Protein AF-A0AAU4T9P6-F1 (afdb_monomer_lite)

Secondary structure (DSSP, 8-state):
-EEEE--SSTT-EEEEEEEEEETTEEEEPPPPPPEESSEEEE------TT-EEEEEEEEE-TTS-EEEEEEPPPB---TT---BPPPBS-SPPB-----STT--EEEEEBTEEEEE--S-B-TT--EEEE--SEEEEEEEETTEEEEEEEEESS-TTSTTEEEE----SS-EEEEEEEEEE--TTT-SSS-EEEEEEEEEE--B-SSSPEEP--EEEEE-----TTSEEETTSEEEEEEEEEEHHHHH-EEEEEEEEESSTTSS-EEE--EE-SS-EEEEEE--SS--EEEEEEEEEETTS-EEEEEEEEEEEEE-

Sequence (316 aa):
MDIAAGAPAAGKTGSVTASWRTPLGEAYGVAATGFALPGSQRHYVTAPKDYTWGFDFVQKGASGGHETFLSGVDRTYRAGRNYSEKTFNTGVFGPSLAEGPGGGGVSRLGDDLKICLPQFADGSGHLGDSVTETAKATLTSGGVPYLYRTVTALEPKYLRCRSVTTLPAARQPYRLTTDSSRPTEVSGVSTRVSASWTFVSGRVSGTRAAVLPLSSVRFAPELTSAGTAKAGTRLTVPLIVEGAAATRGVKALSVEVSYDAGATWRKTDVRSSESTRQVTLAHPADARSVSFRARLTDMGGNTHTVTIIDAYLLTR

Foldseek 3Di:
DKAWAFPLAPPKKKWKKKKKAAPVGIDTDDTDDIDHPRDMDDDDDDADPRMWMKMKMFIAAPVRDTFKIFIGDTDHDDPPDDDYADYHHAFLFAKAQDDDDLHAFWWAAFQKIKGAIQGGQHLSRTGIWGQFQKKWKWKDFPNDTQDTDIDGGRDTPPPRMDMGGDHAQDWGKMKMKMKTAHDVNSGVALRIKIKMKIFIDHGDDDDDIDTTQTKDKGWRWDADSNQEDAAQAKTKIWIDMDGNCVVQHWPDKWKWKDLPQPPDTDTFDWDDDPPTTITMDRGHNPGFAMKMWMWTAHPNRMIMIMTGGRRGTYDD

pLDDT: mean 91.92, std 8.8, range [51.84, 98.94]

Radius of gyration: 19.77 Å; chains: 1; bounding box: 49×41×56 Å

Structure (mmCIF, N/CA/C/O backbone):
data_AF-A0AAU4T9P6-F1
#
_entry.id   AF-A0AAU4T9P6-F1
#
loop_
_atom_site.group_PDB
_atom_site.id
_atom_site.type_symbol
_atom_site.label_atom_id
_atom_site.label_alt_id
_atom_site.label_comp_id
_atom_site.label_asym_id
_atom_site.label_entity_id
_atom_site.label_seq_id
_atom_site.pdbx_PDB_ins_code
_atom_site.Cartn_x
_atom_site.Cartn_y
_atom_site.Cartn_z
_atom_site.occupancy
_atom_site.B_iso_or_equiv
_atom_site.auth_seq_id
_atom_site.auth_comp_id
_atom_site.auth_asym_id
_atom_site.auth_atom_id
_atom_site.pdbx_PDB_model_num
ATOM 1 N N . MET A 1 1 ? 23.194 -11.187 -6.304 1.00 87.44 1 MET A N 1
ATOM 2 C CA . MET A 1 1 ? 21.797 -10.809 -6.033 1.00 87.44 1 MET A CA 1
ATOM 3 C C . MET A 1 1 ? 21.279 -10.084 -7.256 1.00 87.44 1 MET A C 1
ATOM 5 O O . MET A 1 1 ? 21.888 -9.094 -7.641 1.00 87.44 1 MET A O 1
ATOM 9 N N . ASP A 1 2 ? 20.232 -10.601 -7.887 1.00 90.25 2 ASP A N 1
ATOM 10 C CA . ASP A 1 2 ? 19.590 -9.971 -9.041 1.00 90.25 2 ASP A CA 1
ATOM 11 C C . ASP A 1 2 ? 18.371 -9.178 -8.562 1.00 90.25 2 ASP A C 1
ATOM 13 O O . ASP A 1 2 ? 17.437 -9.742 -7.989 1.00 90.25 2 ASP A O 1
ATOM 17 N N . ILE A 1 3 ? 18.408 -7.861 -8.767 1.00 91.12 3 ILE A N 1
ATOM 18 C CA . ILE A 1 3 ? 17.335 -6.941 -8.393 1.00 91.12 3 ILE A CA 1
ATOM 19 C C . ILE A 1 3 ? 16.655 -6.466 -9.669 1.00 91.12 3 ILE A C 1
ATOM 21 O O . ILE A 1 3 ? 17.279 -5.808 -10.499 1.00 91.12 3 ILE A O 1
ATOM 25 N N . ALA A 1 4 ? 15.380 -6.807 -9.833 1.00 93.62 4 ALA A N 1
ATOM 26 C CA . ALA A 1 4 ? 14.564 -6.353 -10.952 1.00 93.62 4 ALA A CA 1
ATOM 27 C C . ALA A 1 4 ? 13.620 -5.231 -10.512 1.00 93.62 4 ALA A C 1
ATOM 29 O O . ALA A 1 4 ? 13.115 -5.246 -9.388 1.00 93.62 4 ALA A O 1
ATOM 30 N N . ALA A 1 5 ? 13.335 -4.301 -11.418 1.00 95.81 5 ALA A N 1
ATOM 31 C CA . ALA A 1 5 ? 12.370 -3.232 -11.218 1.00 95.81 5 ALA A CA 1
ATOM 32 C C . ALA A 1 5 ? 11.428 -3.095 -12.422 1.00 95.81 5 ALA A C 1
ATOM 34 O O . ALA A 1 5 ? 11.844 -3.149 -13.584 1.00 95.81 5 ALA A O 1
ATOM 35 N N . GLY A 1 6 ? 10.147 -2.918 -12.114 1.00 96.25 6 GLY A N 1
ATOM 36 C CA . GLY A 1 6 ? 9.082 -2.645 -13.063 1.00 96.25 6 GLY A CA 1
ATOM 37 C C . GLY A 1 6 ? 9.027 -1.187 -13.518 1.00 96.25 6 GLY A C 1
ATOM 38 O O . GLY A 1 6 ? 9.721 -0.311 -12.996 1.00 96.25 6 GLY A O 1
ATOM 39 N N . ALA A 1 7 ? 8.168 -0.946 -14.505 1.00 94.00 7 ALA A N 1
ATOM 40 C CA . ALA A 1 7 ? 7.906 0.352 -15.111 1.00 94.00 7 ALA A CA 1
ATOM 41 C C . ALA A 1 7 ? 6.392 0.564 -15.235 1.00 94.00 7 ALA A C 1
ATOM 43 O O . ALA A 1 7 ? 5.815 0.292 -16.288 1.00 94.00 7 ALA A O 1
ATOM 44 N N . PRO A 1 8 ? 5.723 1.039 -14.173 1.00 92.94 8 PRO A N 1
ATOM 45 C CA . PRO A 1 8 ? 4.304 1.358 -14.244 1.00 92.94 8 PRO A CA 1
ATOM 46 C C . PRO A 1 8 ? 4.034 2.615 -15.090 1.00 92.94 8 PRO A C 1
ATOM 48 O O . PRO A 1 8 ? 2.880 2.915 -15.373 1.00 92.94 8 PRO A O 1
ATOM 51 N N . ALA A 1 9 ? 5.073 3.354 -15.489 1.00 93.69 9 ALA A N 1
ATOM 52 C CA . ALA A 1 9 ? 5.020 4.446 -16.453 1.00 93.69 9 ALA A CA 1
ATOM 53 C C . ALA A 1 9 ? 6.176 4.319 -17.460 1.00 93.69 9 ALA A C 1
ATOM 55 O O . ALA A 1 9 ? 7.245 3.795 -17.135 1.00 93.69 9 ALA A O 1
ATOM 56 N N . ALA A 1 10 ? 5.961 4.797 -18.686 1.00 92.12 10 ALA A N 1
ATOM 57 C CA . ALA A 1 10 ? 6.940 4.707 -19.765 1.00 92.12 10 ALA A CA 1
ATOM 58 C C . ALA A 1 10 ? 8.080 5.733 -19.619 1.00 92.12 10 ALA A C 1
ATOM 60 O O . ALA A 1 10 ? 7.926 6.777 -18.987 1.00 92.12 10 ALA A O 1
ATOM 61 N N . GLY A 1 11 ? 9.227 5.444 -20.246 1.00 91.56 11 GLY A N 1
ATOM 62 C CA . GLY A 1 11 ? 10.349 6.388 -20.353 1.00 91.56 11 GLY A CA 1
ATOM 63 C C . GLY A 1 11 ? 11.063 6.689 -19.032 1.00 91.56 11 GLY A C 1
ATOM 64 O O . GLY A 1 11 ? 11.703 7.730 -18.905 1.00 91.56 11 GLY A O 1
ATOM 65 N N . LYS A 1 12 ? 10.935 5.807 -18.035 1.00 93.88 12 LYS A N 1
ATOM 66 C CA . LYS A 1 12 ? 11.545 5.980 -16.715 1.00 93.88 12 LYS A CA 1
ATOM 67 C C . LYS A 1 12 ? 12.921 5.346 -16.630 1.00 93.88 12 LYS A C 1
ATOM 69 O O . LYS A 1 12 ? 13.231 4.369 -17.311 1.00 93.88 12 LYS A O 1
ATOM 74 N N . THR A 1 13 ? 13.724 5.886 -15.724 1.00 94.88 13 THR A N 1
ATOM 75 C CA . THR A 1 13 ? 14.963 5.253 -15.274 1.00 94.88 13 THR A CA 1
ATOM 76 C C . THR A 1 13 ? 14.863 4.951 -13.790 1.00 94.88 13 THR A C 1
ATOM 78 O O . THR A 1 13 ? 14.050 5.541 -13.076 1.00 94.88 13 THR A O 1
ATOM 81 N N . GLY A 1 14 ? 15.670 4.014 -13.317 1.00 93.44 14 GLY A N 1
ATOM 82 C CA . GLY A 1 14 ? 15.757 3.690 -11.906 1.00 93.44 14 GLY A CA 1
ATOM 83 C C . GLY A 1 14 ? 17.187 3.458 -11.465 1.00 93.44 14 GLY A C 1
ATOM 84 O O . GLY A 1 14 ? 18.088 3.311 -12.284 1.00 93.44 14 GLY A O 1
ATOM 85 N N . SER A 1 15 ? 17.404 3.446 -10.161 1.00 92.38 15 SER A N 1
ATOM 86 C CA . SER A 1 15 ? 18.680 3.074 -9.552 1.00 92.38 15 SER A CA 1
ATOM 87 C C . SER A 1 15 ? 18.420 2.265 -8.294 1.00 92.38 15 SER A C 1
ATOM 89 O O . SER A 1 15 ? 17.443 2.527 -7.590 1.00 92.38 15 SER A O 1
ATOM 91 N N . VAL A 1 16 ? 19.311 1.320 -8.005 1.00 91.88 16 VAL A N 1
ATOM 92 C CA . VAL A 1 16 ? 19.277 0.533 -6.773 1.00 91.88 16 VAL A CA 1
ATOM 93 C C . VAL A 1 16 ? 20.489 0.886 -5.919 1.00 91.88 16 VAL A C 1
ATOM 95 O O . VAL A 1 16 ? 21.629 0.877 -6.391 1.00 91.88 16 VAL A O 1
ATOM 98 N N . THR A 1 17 ? 20.238 1.175 -4.650 1.00 89.75 17 THR A N 1
ATOM 99 C CA . THR A 1 17 ? 21.264 1.403 -3.634 1.00 89.75 17 THR A CA 1
ATOM 100 C C . THR A 1 17 ? 21.240 0.238 -2.662 1.00 89.75 17 THR A C 1
ATOM 102 O O . THR A 1 17 ? 20.195 -0.089 -2.108 1.00 89.75 17 THR A O 1
ATOM 105 N N . ALA A 1 18 ? 22.388 -0.400 -2.456 1.00 89.69 18 ALA A N 1
ATOM 106 C CA . ALA A 1 18 ? 22.528 -1.422 -1.429 1.00 89.69 18 ALA A CA 1
ATOM 107 C C . ALA A 1 18 ? 22.915 -0.762 -0.099 1.00 89.69 18 ALA A C 1
ATOM 109 O O . ALA A 1 18 ? 23.808 0.086 -0.067 1.00 89.69 18 ALA A O 1
ATOM 110 N N . SER A 1 19 ? 22.284 -1.175 0.990 1.00 88.88 19 SER A N 1
ATOM 111 C CA . SER A 1 19 ? 22.668 -0.829 2.359 1.00 88.88 19 SER A CA 1
ATOM 112 C C . SER A 1 19 ? 23.005 -2.104 3.118 1.00 88.88 19 SER A C 1
ATOM 114 O O . SER A 1 19 ? 22.520 -3.187 2.780 1.00 88.88 19 SER A O 1
ATOM 116 N N . TRP A 1 20 ? 23.864 -2.004 4.127 1.00 89.12 20 TRP A N 1
ATOM 117 C CA . TRP A 1 20 ? 24.173 -3.137 4.989 1.00 89.12 20 TRP A CA 1
ATOM 118 C C . TRP A 1 20 ? 24.197 -2.734 6.452 1.00 89.12 20 TRP A C 1
ATOM 120 O O . TRP A 1 20 ? 24.595 -1.625 6.816 1.00 89.12 20 TRP A O 1
ATOM 130 N N . ARG A 1 21 ? 23.793 -3.676 7.302 1.00 89.12 21 ARG A N 1
ATOM 131 C CA . ARG A 1 21 ? 23.881 -3.549 8.754 1.00 89.12 21 ARG A CA 1
ATOM 132 C C . ARG A 1 21 ? 24.804 -4.605 9.318 1.00 89.12 21 ARG A C 1
ATOM 134 O O . ARG A 1 21 ? 24.863 -5.739 8.846 1.00 89.12 21 ARG A O 1
ATOM 141 N N . THR A 1 22 ? 25.527 -4.182 10.341 1.00 88.12 22 THR A N 1
ATOM 142 C CA . THR A 1 22 ? 26.503 -4.966 11.088 1.00 88.12 22 THR A CA 1
ATOM 143 C C . THR A 1 22 ? 26.289 -4.718 12.582 1.00 88.12 22 THR A C 1
ATOM 145 O O . THR A 1 22 ? 25.654 -3.722 12.946 1.00 88.12 22 THR A O 1
ATOM 148 N N . PRO A 1 23 ? 26.882 -5.531 13.473 1.00 86.31 23 PRO A N 1
ATOM 149 C CA . PRO A 1 23 ? 26.876 -5.243 14.908 1.00 86.31 23 PRO A CA 1
ATOM 150 C C . PRO A 1 23 ? 27.483 -3.879 15.282 1.00 86.31 23 PRO A C 1
ATOM 152 O O . PRO A 1 23 ? 27.182 -3.351 16.348 1.00 86.31 23 PRO A O 1
ATOM 155 N N . LEU A 1 24 ? 28.331 -3.307 14.419 1.00 84.50 24 LEU A N 1
ATOM 156 C CA . LEU A 1 24 ? 28.989 -2.014 14.636 1.00 84.50 24 LEU A CA 1
ATOM 157 C C . LEU A 1 24 ? 28.179 -0.823 14.100 1.00 84.50 24 LEU A C 1
ATOM 159 O O . LEU A 1 24 ? 28.532 0.321 14.378 1.00 84.50 24 LEU A O 1
ATOM 163 N N . GLY A 1 25 ? 27.113 -1.069 13.335 1.00 81.62 25 GLY A N 1
ATOM 164 C CA . GLY A 1 25 ? 26.274 -0.025 12.755 1.00 81.62 25 GLY A CA 1
ATOM 165 C C . GLY A 1 25 ? 25.829 -0.310 11.322 1.00 81.62 25 GLY A C 1
ATOM 166 O O . GLY A 1 25 ? 26.048 -1.394 10.772 1.00 81.62 25 GLY A O 1
ATOM 167 N N . GLU A 1 26 ? 25.186 0.694 10.730 1.00 81.44 26 GLU A N 1
ATOM 168 C CA . GLU A 1 26 ? 24.676 0.703 9.357 1.00 81.44 26 GLU A CA 1
ATOM 169 C C . GLU A 1 26 ? 25.607 1.504 8.442 1.00 81.44 26 GLU A C 1
ATOM 171 O O . GLU A 1 26 ? 26.139 2.543 8.837 1.00 81.44 26 GLU A O 1
ATOM 176 N N . ALA A 1 27 ? 25.782 1.036 7.210 1.00 79.88 27 ALA A N 1
ATOM 177 C CA . ALA A 1 27 ? 26.470 1.777 6.166 1.00 79.88 27 ALA A CA 1
ATOM 178 C C . ALA A 1 27 ? 25.752 1.626 4.819 1.00 79.88 27 ALA A C 1
ATOM 180 O O . ALA A 1 27 ? 25.009 0.672 4.573 1.00 79.88 27 ALA A O 1
ATOM 181 N N . TYR A 1 28 ? 25.974 2.610 3.952 1.00 76.00 28 TYR A N 1
ATOM 182 C CA . TYR A 1 28 ? 25.318 2.730 2.658 1.00 76.00 28 TYR A CA 1
ATOM 183 C C . TYR A 1 28 ? 26.343 2.569 1.544 1.00 76.00 28 TYR A C 1
ATOM 185 O O . TYR A 1 28 ? 27.433 3.144 1.589 1.00 76.00 28 TYR A O 1
ATOM 193 N N . GLY A 1 29 ? 25.977 1.801 0.524 1.00 68.25 29 GLY A N 1
ATOM 194 C CA . GLY A 1 29 ? 26.722 1.759 -0.721 1.00 68.25 29 GLY A CA 1
ATOM 195 C C . GLY A 1 29 ? 26.525 3.045 -1.512 1.00 68.25 29 GLY A C 1
ATOM 196 O O . GLY A 1 29 ? 25.548 3.773 -1.331 1.00 68.25 29 GLY A O 1
ATOM 197 N N . VAL A 1 30 ? 27.440 3.308 -2.440 1.00 65.88 30 VAL A N 1
ATOM 198 C CA . VAL A 1 30 ? 27.206 4.327 -3.466 1.00 65.88 30 VAL A CA 1
ATOM 199 C C . VAL A 1 30 ? 26.017 3.867 -4.313 1.00 65.88 30 VAL A C 1
ATOM 201 O O . VAL A 1 30 ? 25.970 2.704 -4.724 1.00 65.88 30 VAL A O 1
ATOM 204 N N . ALA A 1 31 ? 25.052 4.761 -4.553 1.00 62.69 31 ALA A N 1
ATOM 205 C CA . ALA A 1 31 ? 23.935 4.479 -5.450 1.00 62.69 31 ALA A CA 1
ATOM 206 C C . ALA A 1 31 ? 24.491 4.021 -6.798 1.00 62.69 31 ALA A C 1
ATOM 208 O O . ALA A 1 31 ? 25.331 4.704 -7.390 1.00 62.69 31 ALA A O 1
ATOM 209 N N . ALA A 1 32 ? 24.061 2.852 -7.268 1.00 65.69 32 ALA A N 1
ATOM 210 C CA . ALA A 1 32 ? 24.596 2.348 -8.514 1.00 65.69 32 ALA A CA 1
ATOM 211 C C . ALA A 1 32 ? 24.130 3.194 -9.707 1.00 65.69 32 ALA A C 1
ATOM 213 O O . ALA A 1 32 ? 23.120 3.904 -9.634 1.00 65.69 32 ALA A O 1
ATOM 214 N N . THR A 1 33 ? 24.874 3.116 -10.813 1.00 78.31 33 THR A N 1
ATOM 215 C CA . THR A 1 33 ? 24.515 3.771 -12.075 1.00 78.31 33 THR A CA 1
ATOM 216 C C . THR A 1 33 ? 23.073 3.432 -12.449 1.00 78.31 33 THR A C 1
ATOM 218 O O . THR A 1 33 ? 22.663 2.274 -12.374 1.00 78.31 33 THR A O 1
ATOM 221 N N . GLY A 1 34 ? 22.294 4.449 -12.822 1.00 86.81 34 GLY A N 1
ATOM 222 C CA . GLY A 1 34 ? 20.899 4.245 -13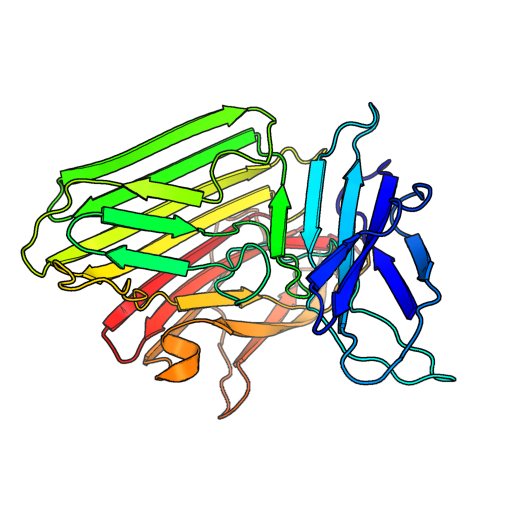.198 1.00 86.81 34 GLY A CA 1
ATOM 223 C C . GLY A 1 34 ? 20.745 3.373 -14.449 1.00 86.81 34 GLY A C 1
ATOM 224 O O . GLY A 1 34 ? 21.648 3.300 -15.281 1.00 86.81 34 GLY A O 1
ATOM 225 N N . PHE A 1 35 ? 19.585 2.739 -14.594 1.00 92.12 35 PHE A N 1
ATOM 226 C CA . PHE A 1 35 ? 19.217 1.883 -15.722 1.00 92.12 35 PHE A CA 1
ATOM 227 C C . PHE A 1 35 ? 17.807 2.213 -16.229 1.00 92.12 35 PHE A C 1
ATOM 229 O O . PHE A 1 35 ? 16.988 2.781 -15.504 1.00 92.12 35 PHE A O 1
ATOM 236 N N . ALA A 1 36 ? 17.522 1.879 -17.488 1.00 94.25 36 ALA A N 1
ATOM 237 C CA . ALA A 1 36 ? 16.192 2.046 -18.070 1.00 94.25 36 ALA A CA 1
ATOM 238 C C . ALA A 1 36 ? 15.183 1.081 -17.426 1.00 94.25 36 ALA A C 1
ATOM 240 O O . ALA A 1 36 ? 15.522 -0.067 -17.140 1.00 94.25 36 ALA A O 1
ATOM 241 N N . LEU A 1 37 ? 13.948 1.541 -17.212 1.00 95.06 37 LEU A N 1
ATOM 242 C CA . LEU A 1 37 ? 12.866 0.717 -16.678 1.00 95.06 37 LEU A CA 1
ATOM 243 C C . LEU A 1 37 ? 11.916 0.259 -17.802 1.00 95.06 37 LEU A C 1
ATOM 245 O O . LEU A 1 37 ? 11.584 1.063 -18.676 1.00 95.06 37 LEU A O 1
ATOM 249 N N . PRO A 1 38 ? 11.428 -0.997 -17.765 1.00 95.69 38 PRO A N 1
ATOM 250 C CA . PRO A 1 38 ? 11.744 -2.024 -16.771 1.00 95.69 38 PRO A CA 1
ATOM 251 C C . PRO A 1 38 ? 13.144 -2.608 -17.009 1.00 95.69 38 PRO A C 1
ATOM 253 O O . PRO A 1 38 ? 13.617 -2.668 -18.142 1.00 95.69 38 PRO A O 1
ATOM 256 N N . GLY A 1 39 ? 13.803 -3.064 -15.948 1.00 93.62 39 GLY A N 1
ATOM 257 C CA . GLY A 1 39 ? 15.168 -3.575 -16.048 1.00 93.62 39 GLY A CA 1
ATOM 258 C C . GLY A 1 39 ? 15.632 -4.278 -14.782 1.00 93.62 39 GLY A C 1
ATOM 259 O O . GLY A 1 39 ? 14.910 -4.343 -13.787 1.00 93.62 39 GLY A O 1
ATOM 260 N N . SER A 1 40 ? 16.846 -4.818 -14.818 1.00 91.69 40 SER A N 1
ATOM 261 C CA . SER A 1 40 ? 17.447 -5.493 -13.671 1.00 91.69 40 SER A CA 1
ATOM 262 C C . SER A 1 40 ? 18.917 -5.160 -13.530 1.00 91.69 40 SER A C 1
ATOM 264 O O . SER A 1 40 ? 19.622 -5.010 -14.528 1.00 91.69 40 SER A O 1
ATOM 266 N N . GLN A 1 41 ? 19.388 -5.156 -12.291 1.00 89.06 41 GLN A N 1
ATOM 267 C CA . GLN A 1 41 ? 20.784 -4.972 -11.956 1.00 89.06 41 GLN A CA 1
ATOM 268 C C . GLN A 1 41 ? 21.287 -6.116 -11.073 1.00 89.06 41 GLN A C 1
ATOM 270 O O . GLN A 1 41 ? 20.621 -6.550 -10.130 1.00 89.06 41 GLN A O 1
ATOM 275 N N . ARG A 1 42 ? 22.499 -6.591 -11.371 1.00 90.56 42 ARG A N 1
ATOM 276 C CA . ARG A 1 42 ? 23.203 -7.576 -10.550 1.00 90.56 42 ARG A CA 1
ATOM 277 C C . ARG A 1 42 ? 24.086 -6.876 -9.523 1.00 90.56 42 ARG A C 1
ATOM 279 O O . ARG A 1 42 ? 24.968 -6.099 -9.880 1.00 90.56 42 ARG A O 1
ATOM 286 N N . HIS A 1 43 ? 23.880 -7.212 -8.255 1.00 88.19 43 HIS A N 1
ATOM 287 C CA . HIS A 1 43 ? 24.680 -6.755 -7.124 1.00 88.19 43 HIS A CA 1
ATOM 288 C C . HIS A 1 43 ? 25.468 -7.921 -6.521 1.00 88.19 43 HIS A C 1
ATOM 290 O O . HIS A 1 43 ? 24.913 -8.989 -6.230 1.00 88.19 43 HIS A O 1
ATOM 296 N N . TYR A 1 44 ? 26.762 -7.700 -6.304 1.00 88.94 44 TYR A N 1
ATOM 297 C CA . TYR A 1 44 ? 27.626 -8.593 -5.538 1.00 88.94 44 TYR A CA 1
ATOM 298 C C . TYR A 1 44 ? 27.764 -8.031 -4.128 1.00 88.94 44 TYR A C 1
ATOM 300 O O . TYR A 1 44 ? 28.073 -6.855 -3.958 1.00 88.94 44 TYR A O 1
ATOM 308 N N . VAL A 1 45 ? 27.503 -8.867 -3.128 1.00 89.25 45 VAL A N 1
ATOM 309 C CA . VAL A 1 45 ? 27.522 -8.481 -1.715 1.00 89.25 45 VAL A CA 1
ATOM 310 C C . VAL A 1 45 ? 28.455 -9.402 -0.947 1.00 89.25 45 VAL A C 1
ATOM 312 O O . VAL A 1 45 ? 28.579 -10.586 -1.273 1.00 89.25 45 VAL A O 1
ATOM 315 N N . THR A 1 46 ? 29.109 -8.871 0.081 1.00 89.62 46 THR A N 1
ATOM 316 C CA . THR A 1 46 ? 29.846 -9.701 1.037 1.00 89.62 46 THR A CA 1
ATOM 317 C C . THR A 1 46 ? 28.854 -10.387 1.976 1.00 89.62 46 THR A C 1
ATOM 319 O O . THR A 1 46 ? 27.795 -9.846 2.284 1.00 89.62 46 THR A O 1
ATOM 322 N N . ALA A 1 47 ? 29.174 -11.594 2.440 1.00 91.31 47 ALA A N 1
ATOM 323 C CA . ALA A 1 47 ? 28.296 -12.359 3.328 1.00 91.31 47 ALA A CA 1
ATOM 324 C C . ALA A 1 47 ? 29.003 -12.836 4.615 1.00 91.31 47 ALA A C 1
ATOM 326 O O . ALA A 1 47 ? 29.040 -14.045 4.863 1.00 91.31 47 ALA A O 1
ATOM 327 N N . PRO A 1 48 ? 29.607 -11.936 5.423 1.00 89.00 48 PRO A N 1
ATOM 328 C CA . PRO A 1 48 ? 30.081 -12.310 6.751 1.00 89.00 48 PRO A CA 1
ATOM 329 C C . PRO A 1 48 ? 28.918 -12.735 7.653 1.00 89.00 48 PRO A C 1
ATOM 331 O O . PRO A 1 48 ? 27.751 -12.422 7.401 1.00 89.00 48 PRO A O 1
ATOM 334 N N . LYS A 1 49 ? 29.253 -13.412 8.753 1.00 86.81 49 LYS A N 1
ATOM 335 C CA . LYS A 1 49 ? 28.296 -13.661 9.832 1.00 86.81 49 LYS A CA 1
ATOM 336 C C . LYS A 1 49 ? 27.773 -12.320 10.374 1.00 86.81 49 LYS A C 1
ATOM 338 O O . LYS A 1 49 ? 28.528 -11.356 10.453 1.00 86.81 49 LYS A O 1
ATOM 343 N N . ASP A 1 50 ? 26.487 -12.278 10.716 1.00 87.50 50 ASP A N 1
ATOM 344 C CA . ASP A 1 50 ? 25.794 -11.119 11.304 1.00 87.50 50 ASP A CA 1
ATOM 345 C C . ASP A 1 50 ? 25.675 -9.884 10.389 1.00 87.50 50 ASP A C 1
ATOM 347 O O . ASP A 1 50 ? 25.319 -8.800 10.849 1.00 87.50 50 ASP A O 1
ATOM 351 N N . TYR A 1 51 ? 25.919 -10.046 9.083 1.00 91.69 51 TYR A N 1
ATOM 352 C CA . TYR A 1 51 ? 25.599 -9.027 8.085 1.00 91.69 51 TYR A CA 1
ATOM 353 C C . TYR A 1 51 ? 24.181 -9.224 7.552 1.00 91.69 51 TYR A C 1
ATOM 355 O O . TYR A 1 51 ? 23.787 -10.327 7.143 1.00 91.69 51 TYR A O 1
ATOM 363 N N . THR A 1 52 ? 23.437 -8.127 7.482 1.00 91.81 52 THR A N 1
ATOM 364 C CA . THR A 1 52 ? 22.220 -8.032 6.676 1.00 91.81 52 THR A CA 1
ATOM 365 C C . THR A 1 52 ? 22.403 -6.994 5.589 1.00 91.81 52 THR A C 1
ATOM 367 O O . THR A 1 52 ? 23.172 -6.047 5.731 1.00 91.81 52 THR A O 1
ATOM 370 N N . TRP A 1 53 ? 21.692 -7.194 4.491 1.00 91.56 53 TRP A N 1
ATOM 371 C CA . TRP A 1 53 ? 21.723 -6.335 3.322 1.00 91.56 53 TRP A CA 1
ATOM 372 C C . TRP A 1 53 ? 20.301 -5.956 2.934 1.00 91.56 53 TRP A C 1
ATOM 374 O O . TRP A 1 53 ? 19.456 -6.841 2.768 1.00 91.56 53 TRP A O 1
ATOM 384 N N . GLY A 1 54 ? 20.070 -4.658 2.774 1.00 90.00 54 GLY A N 1
ATOM 385 C CA . GLY A 1 54 ? 18.863 -4.065 2.215 1.00 90.00 54 GLY A CA 1
ATOM 386 C C . GLY A 1 54 ? 19.134 -3.493 0.824 1.00 90.00 54 GLY A C 1
ATOM 387 O O . GLY A 1 54 ? 20.276 -3.211 0.453 1.00 90.00 54 GLY A O 1
ATOM 388 N N . PHE A 1 55 ? 18.073 -3.340 0.038 1.00 91.12 55 PHE A N 1
ATOM 389 C CA . PHE A 1 55 ? 18.135 -2.723 -1.283 1.00 91.12 55 PHE A CA 1
ATOM 390 C C . PHE A 1 55 ? 17.025 -1.694 -1.406 1.00 91.12 55 PHE A C 1
ATOM 392 O O . PHE A 1 55 ? 15.852 -2.030 -1.257 1.00 91.12 55 PHE A O 1
ATOM 399 N N . ASP A 1 56 ? 17.406 -0.464 -1.716 1.00 91.44 56 ASP A N 1
ATOM 400 C CA . ASP A 1 56 ? 16.485 0.630 -1.963 1.00 91.44 56 ASP A CA 1
ATOM 401 C C . ASP A 1 56 ? 16.436 0.925 -3.455 1.00 91.44 56 ASP A C 1
ATOM 403 O O . ASP A 1 56 ? 17.464 1.105 -4.108 1.00 91.44 56 ASP A O 1
ATOM 407 N N . PHE A 1 57 ? 15.232 0.995 -3.996 1.00 93.62 57 PHE A N 1
ATOM 408 C CA . PHE A 1 57 ? 14.960 1.356 -5.371 1.00 93.62 57 PHE A CA 1
ATOM 409 C C . PHE A 1 57 ? 14.457 2.796 -5.451 1.00 93.62 57 PHE A C 1
ATOM 411 O O . PHE A 1 57 ? 13.564 3.203 -4.707 1.00 93.62 57 PHE A O 1
ATOM 418 N N . VAL A 1 58 ? 14.985 3.550 -6.411 1.00 93.38 58 VAL A N 1
ATOM 419 C CA . VAL A 1 58 ? 14.483 4.873 -6.783 1.00 93.38 58 VAL A CA 1
ATOM 420 C C . VAL A 1 58 ? 14.074 4.861 -8.248 1.00 93.38 58 VAL A C 1
ATOM 422 O O . VAL A 1 58 ? 14.907 4.555 -9.096 1.00 93.38 58 VAL A O 1
ATOM 425 N N . GLN A 1 59 ? 12.837 5.262 -8.549 1.00 94.19 59 GLN A N 1
ATOM 426 C CA . GLN A 1 59 ? 12.427 5.683 -9.893 1.00 94.19 59 GLN A CA 1
ATOM 427 C C . GLN A 1 59 ? 12.737 7.168 -10.071 1.00 94.19 59 GLN A C 1
ATOM 429 O O . GLN A 1 59 ? 12.446 7.983 -9.189 1.00 94.19 59 GLN A O 1
ATOM 434 N N . LYS A 1 60 ? 13.276 7.525 -11.235 1.00 91.56 60 LYS A N 1
ATOM 435 C CA . LYS A 1 60 ? 13.548 8.903 -11.637 1.00 91.56 60 LYS A CA 1
ATOM 436 C C . LYS A 1 60 ? 12.716 9.284 -12.857 1.00 91.56 60 LYS A C 1
ATOM 438 O O . LYS A 1 60 ? 12.563 8.496 -13.795 1.00 91.56 60 LYS A O 1
ATOM 443 N N . GLY A 1 61 ? 12.211 10.513 -12.833 1.00 86.69 61 GLY A N 1
ATOM 444 C CA . GLY A 1 61 ? 11.541 11.138 -13.969 1.00 86.69 61 GLY A CA 1
ATOM 445 C C . GLY A 1 61 ? 12.515 11.537 -15.076 1.00 86.69 61 GLY A C 1
ATOM 446 O O . GLY A 1 61 ? 13.732 11.444 -14.916 1.00 86.69 61 GLY A O 1
ATOM 447 N N . ALA A 1 62 ? 11.981 12.036 -16.193 1.00 79.38 62 ALA A N 1
ATOM 448 C CA . ALA A 1 62 ? 12.776 12.431 -17.362 1.00 79.38 62 ALA A CA 1
ATOM 449 C C . ALA A 1 62 ? 13.808 13.539 -17.058 1.00 79.38 62 ALA A C 1
ATOM 451 O O . ALA A 1 62 ? 14.873 13.574 -17.663 1.00 79.38 62 ALA A O 1
ATOM 452 N N . SER A 1 63 ? 13.521 14.413 -16.088 1.00 78.31 63 SER A N 1
ATOM 453 C CA . SER A 1 63 ? 14.434 15.462 -15.608 1.00 78.31 63 SER A CA 1
ATOM 454 C C . SER A 1 63 ? 15.439 14.984 -14.547 1.00 78.31 63 SER A C 1
ATOM 456 O O . SER A 1 63 ? 16.196 15.789 -14.013 1.00 78.31 63 SER A O 1
ATOM 458 N N . GLY A 1 64 ? 15.437 13.692 -14.196 1.00 77.69 64 GLY A N 1
ATOM 459 C CA . GLY A 1 64 ? 16.316 13.100 -13.180 1.00 77.69 64 GLY A CA 1
ATOM 460 C C . GLY A 1 64 ? 15.824 13.224 -11.731 1.00 77.69 64 GLY A C 1
ATOM 461 O O . GLY A 1 64 ? 16.432 12.633 -10.836 1.00 77.69 64 GLY A O 1
ATOM 462 N N . GLY A 1 65 ? 14.719 13.939 -11.484 1.00 83.69 65 GLY A N 1
ATOM 463 C CA . GLY A 1 65 ? 14.102 14.054 -10.157 1.00 83.69 65 GLY A CA 1
ATOM 464 C C . GLY A 1 65 ? 13.556 12.719 -9.635 1.00 83.69 65 GLY A C 1
ATOM 465 O O . GLY A 1 65 ? 13.069 11.897 -10.411 1.00 83.69 65 GLY A O 1
ATOM 466 N N . HIS A 1 66 ? 13.636 12.496 -8.319 1.00 87.81 66 HIS A N 1
ATOM 467 C CA . HIS A 1 66 ? 13.124 11.280 -7.677 1.00 87.81 66 HIS A CA 1
ATOM 468 C C . HIS A 1 66 ? 11.592 11.281 -7.661 1.00 87.81 66 HIS A C 1
ATOM 470 O O . HIS A 1 66 ? 10.974 12.182 -7.097 1.00 87.81 66 HIS A O 1
ATOM 476 N N . GLU A 1 67 ? 10.988 10.246 -8.238 1.00 90.94 67 GLU A N 1
ATOM 477 C CA . GLU A 1 67 ? 9.533 10.104 -8.338 1.00 90.94 67 GLU A CA 1
ATOM 478 C C . GLU A 1 67 ? 8.970 9.043 -7.400 1.00 90.94 67 GLU A C 1
ATOM 480 O O . GLU A 1 67 ? 7.860 9.175 -6.897 1.00 90.94 67 GLU A O 1
ATOM 485 N N . THR A 1 68 ? 9.705 7.961 -7.171 1.00 92.06 68 THR A N 1
ATOM 486 C CA . THR A 1 68 ? 9.288 6.874 -6.282 1.00 92.06 68 THR A CA 1
ATOM 487 C C . THR A 1 68 ? 10.512 6.354 -5.560 1.00 92.06 68 THR A C 1
ATOM 489 O O . THR A 1 68 ? 11.574 6.222 -6.164 1.00 92.06 68 THR A O 1
ATOM 492 N N . PHE A 1 69 ? 10.360 6.071 -4.275 1.00 92.00 69 PHE A N 1
ATOM 493 C CA . PHE A 1 69 ? 11.355 5.396 -3.455 1.00 92.00 69 PHE A CA 1
ATOM 494 C C . PHE A 1 69 ? 10.699 4.159 -2.856 1.00 92.00 69 PHE A C 1
ATOM 496 O O . PHE A 1 69 ? 9.592 4.270 -2.338 1.00 92.00 69 PHE A O 1
ATOM 503 N N . LEU A 1 70 ? 11.366 3.011 -2.910 1.00 93.12 70 LEU A N 1
ATOM 504 C CA . LEU A 1 70 ? 10.908 1.749 -2.335 1.00 93.12 70 LEU A CA 1
ATOM 505 C C . LEU A 1 70 ? 12.072 1.072 -1.624 1.00 93.12 70 LEU A C 1
ATOM 507 O O . LEU A 1 70 ? 13.170 1.019 -2.161 1.00 93.12 70 LEU A O 1
ATOM 511 N N . SER A 1 71 ? 11.817 0.515 -0.450 1.00 90.81 71 SER A N 1
ATOM 512 C CA . SER A 1 71 ? 12.819 -0.137 0.381 1.00 90.81 71 SER A CA 1
ATOM 513 C C . SER A 1 71 ? 12.511 -1.619 0.528 1.00 90.81 71 SER A C 1
ATOM 515 O O . SER A 1 71 ? 11.384 -2.017 0.848 1.00 90.81 71 SER A O 1
ATOM 517 N N . GLY A 1 72 ? 13.524 -2.434 0.250 1.00 88.44 72 GLY A N 1
ATOM 518 C CA . GLY A 1 72 ? 13.530 -3.866 0.486 1.00 88.44 72 GLY A CA 1
ATOM 519 C C . GLY A 1 72 ? 13.726 -4.212 1.956 1.00 88.44 72 GLY A C 1
ATOM 520 O O . GLY A 1 72 ? 14.213 -3.417 2.754 1.00 88.44 72 GLY A O 1
ATOM 521 N N . VAL A 1 73 ? 13.365 -5.441 2.315 1.00 86.06 73 VAL A N 1
ATOM 522 C CA . VAL A 1 73 ? 13.638 -5.962 3.657 1.00 86.06 73 VAL A CA 1
ATOM 523 C C . VAL A 1 73 ? 15.082 -6.443 3.724 1.00 86.06 73 VAL A C 1
ATOM 525 O O . VAL A 1 73 ? 15.540 -7.165 2.839 1.00 86.06 73 VAL A O 1
ATOM 528 N N . ASP A 1 74 ? 15.769 -6.087 4.803 1.00 88.19 74 ASP A N 1
ATOM 529 C CA . ASP A 1 74 ? 17.089 -6.604 5.134 1.00 88.19 74 ASP A CA 1
ATOM 530 C C . ASP A 1 74 ? 17.111 -8.135 5.193 1.00 88.19 74 ASP A C 1
ATOM 532 O O . ASP A 1 74 ? 16.305 -8.765 5.883 1.00 88.19 74 ASP A O 1
ATOM 536 N N . ARG A 1 75 ? 18.084 -8.746 4.514 1.00 89.94 75 ARG A N 1
ATOM 537 C CA . ARG A 1 75 ? 18.297 -10.198 4.545 1.00 89.94 75 ARG A CA 1
ATOM 538 C C . ARG A 1 75 ? 19.761 -10.552 4.727 1.00 89.94 75 ARG A C 1
ATOM 540 O O . ARG A 1 75 ? 20.654 -9.851 4.258 1.00 89.94 75 ARG A O 1
ATOM 547 N N . THR A 1 76 ? 20.003 -11.686 5.374 1.00 92.19 76 THR A N 1
ATOM 548 C CA . THR A 1 76 ? 21.320 -12.327 5.400 1.00 92.19 76 THR A CA 1
ATOM 549 C C . THR A 1 76 ? 21.487 -13.203 4.165 1.00 92.19 76 THR A C 1
ATOM 551 O O . THR A 1 76 ? 20.578 -13.939 3.779 1.00 92.19 76 THR A O 1
ATOM 554 N N . TYR A 1 77 ? 22.678 -13.165 3.574 1.00 91.38 77 TYR A N 1
ATOM 555 C CA . TYR A 1 77 ? 23.035 -13.976 2.415 1.00 91.38 77 TYR A CA 1
ATOM 556 C C . TYR A 1 77 ? 24.127 -14.986 2.762 1.00 91.38 77 TYR A C 1
ATOM 558 O O . TYR A 1 77 ? 24.795 -14.888 3.787 1.00 91.38 77 TYR A O 1
ATOM 566 N N . ARG A 1 78 ? 24.305 -15.979 1.888 1.00 92.50 78 ARG A N 1
ATOM 567 C CA . ARG A 1 78 ? 25.399 -16.960 1.966 1.00 92.50 78 ARG A CA 1
ATOM 568 C C . ARG A 1 78 ? 26.295 -16.831 0.744 1.00 92.50 78 ARG A C 1
ATOM 570 O O . ARG A 1 78 ? 25.779 -16.730 -0.370 1.00 92.50 78 ARG A O 1
ATOM 577 N N . ALA A 1 79 ? 27.609 -16.872 0.959 1.00 92.62 79 ALA A N 1
ATOM 578 C CA . ALA A 1 79 ? 28.602 -16.818 -0.110 1.00 92.62 79 ALA A CA 1
ATOM 579 C C . ALA A 1 79 ? 28.414 -17.962 -1.127 1.00 92.62 79 ALA A C 1
ATOM 581 O O . ALA A 1 79 ? 27.965 -19.054 -0.775 1.00 92.62 79 ALA A O 1
ATOM 582 N N . GLY A 1 80 ? 28.738 -17.700 -2.398 1.00 92.62 80 GLY A N 1
ATOM 583 C CA . GLY A 1 80 ? 28.636 -18.680 -3.489 1.00 92.62 80 GLY A CA 1
ATOM 584 C C . GLY A 1 80 ? 27.207 -19.017 -3.939 1.00 92.62 80 GLY A C 1
ATOM 585 O O . GLY A 1 80 ? 27.014 -19.967 -4.694 1.00 92.62 80 GLY A O 1
ATOM 586 N N . ARG A 1 81 ? 26.192 -18.274 -3.479 1.00 93.81 81 ARG A N 1
ATOM 587 C CA . ARG A 1 81 ? 24.787 -18.465 -3.868 1.00 93.81 81 ARG A CA 1
ATOM 588 C C . ARG A 1 81 ? 24.273 -17.295 -4.700 1.00 93.81 81 ARG A C 1
ATOM 590 O O . ARG A 1 81 ? 24.625 -16.142 -4.457 1.00 93.81 81 ARG A O 1
ATOM 597 N N . ASN A 1 82 ? 23.375 -17.613 -5.628 1.00 92.12 82 ASN A N 1
ATOM 598 C CA . ASN A 1 82 ? 22.592 -16.635 -6.371 1.00 92.12 82 ASN A CA 1
ATOM 599 C C . ASN A 1 82 ? 21.219 -16.475 -5.718 1.00 92.12 82 ASN A C 1
ATOM 601 O O . ASN A 1 82 ? 20.614 -17.452 -5.282 1.00 92.12 82 ASN A O 1
ATOM 605 N N . TYR A 1 83 ? 20.749 -15.235 -5.668 1.00 89.62 83 TYR A N 1
ATOM 606 C CA . TYR A 1 83 ? 19.457 -14.849 -5.113 1.00 89.62 83 TYR A CA 1
ATOM 607 C C . TYR A 1 83 ? 18.800 -13.861 -6.072 1.00 89.62 83 TYR A C 1
ATOM 609 O O . TYR A 1 83 ? 19.513 -13.110 -6.749 1.00 89.62 83 TYR A O 1
ATOM 617 N N . SER A 1 84 ? 17.472 -13.835 -6.071 1.00 86.19 84 SER A N 1
ATOM 618 C CA . SER A 1 84 ? 16.662 -12.843 -6.773 1.00 86.19 84 SER A CA 1
ATOM 619 C C . SER A 1 84 ? 15.687 -12.222 -5.782 1.00 86.19 84 SER A C 1
ATOM 621 O O . SER A 1 84 ? 15.069 -12.946 -4.997 1.00 86.19 84 SER A O 1
ATOM 623 N N . GLU A 1 85 ? 15.561 -10.897 -5.800 1.00 82.81 85 GLU A N 1
ATOM 624 C CA . GLU A 1 85 ? 14.492 -10.230 -5.052 1.00 82.81 85 GLU A CA 1
ATOM 625 C C . GLU A 1 85 ? 13.193 -10.299 -5.844 1.00 82.81 85 GLU A C 1
ATOM 627 O O . GLU A 1 85 ? 13.200 -10.432 -7.073 1.00 82.81 85 GLU A O 1
ATOM 632 N N . LYS A 1 86 ? 12.065 -10.156 -5.146 1.00 85.94 86 LYS A N 1
ATOM 633 C CA . LYS A 1 86 ? 10.825 -9.840 -5.847 1.00 85.94 86 LYS A CA 1
ATOM 634 C C . LYS A 1 86 ? 10.990 -8.525 -6.614 1.00 85.94 86 LYS A C 1
ATOM 636 O O . LYS A 1 86 ? 11.691 -7.617 -6.178 1.00 85.94 86 LYS A O 1
ATOM 641 N N . THR A 1 87 ? 10.345 -8.423 -7.770 1.00 92.75 87 THR A N 1
ATOM 642 C CA . THR A 1 87 ? 10.461 -7.235 -8.619 1.00 92.75 87 THR A CA 1
ATOM 643 C C . THR A 1 87 ? 9.914 -6.007 -7.893 1.00 92.75 87 THR A C 1
ATOM 645 O O . THR A 1 87 ? 8.761 -5.998 -7.452 1.00 92.75 87 THR A O 1
ATOM 648 N N . PHE A 1 88 ? 10.748 -4.975 -7.784 1.00 96.06 88 PHE A N 1
ATOM 649 C CA . PHE A 1 88 ? 10.357 -3.668 -7.269 1.00 96.06 88 PHE A CA 1
ATOM 650 C C . PHE A 1 88 ? 9.396 -2.970 -8.226 1.00 96.06 88 PHE A C 1
ATOM 652 O O . PHE A 1 88 ? 9.420 -3.212 -9.433 1.00 96.06 88 PHE A O 1
ATOM 659 N N . ASN A 1 89 ? 8.621 -2.025 -7.706 1.00 96.62 89 ASN A N 1
ATOM 660 C CA . ASN A 1 89 ? 7.887 -1.046 -8.506 1.00 96.62 89 ASN A CA 1
ATOM 661 C C . ASN A 1 89 ? 6.862 -1.680 -9.460 1.00 96.62 89 ASN A C 1
ATOM 663 O O . ASN A 1 89 ? 6.704 -1.268 -10.608 1.00 96.62 89 ASN A O 1
ATOM 667 N N . THR A 1 90 ? 6.164 -2.706 -8.980 1.00 96.00 90 THR A N 1
ATOM 668 C CA . THR A 1 90 ? 5.045 -3.344 -9.680 1.00 96.00 90 THR A CA 1
ATOM 669 C C . THR A 1 90 ? 3.768 -3.197 -8.858 1.00 96.00 90 THR A C 1
ATOM 671 O O . THR A 1 90 ? 3.815 -3.142 -7.630 1.00 96.00 90 THR A O 1
ATOM 674 N N . GLY A 1 91 ? 2.616 -3.084 -9.526 1.00 95.50 91 GLY A N 1
ATOM 675 C CA . GLY A 1 91 ? 1.320 -3.050 -8.843 1.00 95.50 91 GLY A CA 1
ATOM 676 C C . GLY A 1 91 ? 1.040 -4.351 -8.072 1.00 95.50 91 GLY A C 1
ATOM 677 O O . GLY A 1 91 ? 1.670 -5.374 -8.305 1.00 95.50 91 GLY A O 1
ATOM 678 N N . VAL A 1 92 ? 0.098 -4.377 -7.136 1.00 98.06 92 VAL A N 1
ATOM 679 C CA . VAL A 1 92 ? -0.807 -3.290 -6.741 1.00 98.06 92 VAL A CA 1
ATOM 680 C C . VAL A 1 92 ? -0.174 -2.456 -5.631 1.00 98.06 92 VAL A C 1
ATOM 682 O O . VAL A 1 92 ? 0.175 -2.992 -4.580 1.00 98.06 92 VAL A O 1
ATOM 685 N N . PHE A 1 93 ? -0.074 -1.139 -5.828 1.00 97.75 93 PHE A N 1
ATOM 686 C CA . PHE A 1 93 ? 0.410 -0.250 -4.771 1.00 97.75 93 PHE A CA 1
ATOM 687 C C . PHE A 1 93 ? -0.704 0.078 -3.781 1.00 97.75 93 PHE A C 1
ATOM 689 O O . PHE A 1 93 ? -1.826 0.374 -4.203 1.00 97.75 93 PHE A O 1
ATOM 696 N N . GLY A 1 94 ? -0.388 0.089 -2.486 1.00 96.12 94 GLY A N 1
ATOM 697 C CA . GLY A 1 94 ? -1.348 0.459 -1.449 1.00 96.12 94 GLY A CA 1
ATOM 698 C C . GLY A 1 94 ? -0.744 0.648 -0.055 1.00 96.12 94 GLY A C 1
ATOM 699 O O . GLY A 1 94 ? 0.479 0.589 0.115 1.00 96.12 94 GLY A O 1
ATOM 700 N N . PRO A 1 95 ? -1.599 0.881 0.959 1.00 95.00 95 PRO A N 1
ATOM 701 C CA . PRO A 1 95 ? -1.152 1.120 2.318 1.00 95.00 95 PRO A CA 1
ATOM 702 C C . PRO A 1 95 ? -0.528 -0.126 2.937 1.00 95.00 95 PRO A C 1
ATOM 704 O O . PRO A 1 95 ? -1.105 -1.215 2.859 1.00 95.00 95 PRO A O 1
ATOM 707 N N . SER A 1 96 ? 0.598 0.048 3.624 1.00 93.62 96 SER A N 1
ATOM 708 C CA . SER A 1 96 ? 1.225 -1.035 4.382 1.00 93.62 96 SER A CA 1
ATOM 709 C C . SER A 1 96 ? 1.496 -0.655 5.832 1.00 93.62 96 SER A C 1
ATOM 711 O O . SER A 1 96 ? 1.813 0.490 6.155 1.00 93.62 96 SER A O 1
ATOM 713 N N . LEU A 1 97 ? 1.349 -1.652 6.700 1.00 93.12 97 LEU A N 1
ATOM 714 C CA . LEU A 1 97 ? 1.697 -1.651 8.117 1.00 93.12 97 LEU A CA 1
ATOM 715 C C . LEU A 1 97 ? 2.884 -2.580 8.407 1.00 93.12 97 LEU A C 1
ATOM 717 O O . LEU A 1 97 ? 3.095 -2.946 9.561 1.00 93.12 97 LEU A O 1
ATOM 721 N N . ALA A 1 98 ? 3.623 -3.015 7.381 1.00 86.75 98 ALA A N 1
ATOM 722 C CA . ALA A 1 98 ? 4.803 -3.837 7.597 1.00 86.75 98 ALA A CA 1
ATOM 723 C C . ALA A 1 98 ? 5.862 -3.065 8.402 1.00 86.75 98 ALA A C 1
ATOM 725 O O . ALA A 1 98 ? 6.026 -1.846 8.260 1.00 86.75 98 ALA A O 1
ATOM 726 N N . GLU A 1 99 ? 6.567 -3.794 9.263 1.00 74.38 99 GLU A N 1
ATOM 727 C CA . GLU A 1 99 ? 7.711 -3.280 10.014 1.00 74.38 99 GLU A CA 1
ATOM 728 C C . GLU A 1 99 ? 8.939 -3.117 9.098 1.00 74.38 99 GLU A C 1
ATOM 730 O O . GLU A 1 99 ? 9.006 -3.702 8.018 1.00 74.38 99 GLU A O 1
ATOM 735 N N . GLY A 1 100 ? 9.922 -2.323 9.532 1.00 64.94 100 GLY A N 1
ATOM 736 C CA . GLY A 1 100 ? 11.173 -2.088 8.802 1.00 64.94 100 GLY A CA 1
ATOM 737 C C . GLY A 1 100 ? 11.548 -0.606 8.700 1.00 64.94 100 GLY A C 1
ATOM 738 O O . GLY A 1 100 ? 10.905 0.240 9.331 1.00 64.94 100 GLY A O 1
ATOM 739 N N . PRO A 1 101 ? 12.593 -0.259 7.927 1.00 55.00 101 PRO A N 1
ATOM 740 C CA . PRO A 1 101 ? 12.975 1.126 7.663 1.00 55.00 101 PRO A CA 1
ATOM 741 C C . PRO A 1 101 ? 11.814 1.932 7.066 1.00 55.00 101 PRO A C 1
ATOM 743 O O . PRO A 1 101 ? 11.326 1.684 5.965 1.00 55.00 101 PRO A O 1
ATOM 746 N N . GLY A 1 102 ? 11.324 2.890 7.855 1.00 58.16 102 GLY A N 1
ATOM 747 C CA . GLY A 1 102 ? 10.115 3.653 7.553 1.00 58.16 102 GLY A CA 1
ATOM 748 C C . GLY A 1 102 ? 8.822 2.813 7.515 1.00 58.16 102 GLY A C 1
ATOM 749 O O . GLY A 1 102 ? 7.878 3.147 6.792 1.00 58.16 102 GLY A O 1
ATOM 750 N N . GLY A 1 103 ? 8.789 1.748 8.317 1.00 68.19 103 GLY A N 1
ATOM 751 C CA . GLY A 1 103 ? 7.638 0.899 8.604 1.00 68.19 103 GLY A CA 1
ATOM 752 C C . GLY A 1 103 ? 6.353 1.667 8.908 1.00 68.19 103 GLY A C 1
ATOM 753 O O . GLY A 1 103 ? 6.369 2.812 9.376 1.00 68.19 103 GLY A O 1
ATOM 754 N N . GLY A 1 104 ? 5.233 1.018 8.606 1.00 77.06 104 GLY A N 1
ATOM 755 C CA . GLY A 1 104 ? 3.902 1.583 8.769 1.00 77.06 104 GLY A CA 1
ATOM 756 C C . GLY A 1 104 ? 3.326 1.368 10.169 1.00 77.06 104 GLY A C 1
ATOM 757 O O . GLY A 1 104 ? 3.611 0.379 10.833 1.00 77.06 104 GLY A O 1
ATOM 758 N N . GLY A 1 105 ? 2.477 2.279 10.630 1.00 90.25 105 GLY A N 1
ATOM 759 C CA . GLY A 1 105 ? 1.787 2.168 11.904 1.00 90.25 105 GLY A CA 1
ATOM 760 C C . GLY A 1 105 ? 1.383 3.504 12.507 1.00 90.25 105 GLY A C 1
ATOM 761 O O . GLY A 1 105 ? 1.720 4.591 12.035 1.00 90.25 105 GLY A O 1
ATOM 762 N N . VAL A 1 106 ? 0.642 3.405 13.603 1.00 93.81 106 VAL A N 1
ATOM 763 C CA . VAL A 1 106 ? 0.297 4.546 14.445 1.00 93.81 106 VAL A CA 1
ATOM 764 C C . VAL A 1 106 ? 0.650 4.182 15.874 1.00 93.81 106 VAL A C 1
ATOM 766 O O . VAL A 1 106 ? 0.340 3.084 16.326 1.00 93.81 106 VAL A O 1
ATOM 769 N N . SER A 1 107 ? 1.288 5.096 16.592 1.00 95.19 107 SER A N 1
ATOM 770 C CA . SER A 1 107 ? 1.649 4.910 17.995 1.00 95.19 107 SER A CA 1
ATOM 771 C C . SER A 1 107 ? 1.288 6.134 18.820 1.00 95.19 107 SER A C 1
ATOM 773 O O . SER A 1 107 ? 1.336 7.250 18.305 1.00 95.19 107 SER A O 1
ATOM 775 N N . ARG A 1 108 ? 0.983 5.941 20.103 1.00 97.06 108 ARG A N 1
ATOM 776 C CA . ARG A 1 108 ? 0.660 7.027 21.034 1.00 97.06 108 ARG A CA 1
ATOM 777 C C . ARG A 1 108 ? 1.557 6.995 22.269 1.00 97.06 108 ARG A C 1
ATOM 779 O O . ARG A 1 108 ? 1.787 5.921 22.822 1.00 97.06 108 ARG A O 1
ATOM 786 N N . LEU A 1 109 ? 2.021 8.163 22.709 1.00 97.50 109 LEU A N 1
ATOM 787 C CA . LEU A 1 109 ? 2.708 8.381 23.983 1.00 97.50 109 LEU A CA 1
ATOM 788 C C . LEU A 1 109 ? 2.140 9.645 24.632 1.00 97.50 109 LEU A C 1
ATOM 790 O O . LEU A 1 109 ? 2.088 10.692 23.997 1.00 97.50 109 LEU A O 1
ATOM 794 N N . GLY A 1 110 ? 1.680 9.548 25.877 1.00 97.69 110 GLY A N 1
ATOM 795 C CA . GLY A 1 110 ? 0.904 10.615 26.499 1.00 97.69 110 GLY A CA 1
ATOM 796 C C . GLY A 1 110 ? -0.325 10.951 25.652 1.00 97.69 110 GLY A C 1
ATOM 797 O O . GLY A 1 110 ? -1.126 10.072 25.303 1.00 97.69 110 GLY A O 1
ATOM 798 N N . ASP A 1 111 ? -0.434 12.225 25.295 1.00 97.06 111 ASP A N 1
ATOM 799 C CA . ASP A 1 111 ? -1.482 12.760 24.425 1.00 97.06 111 ASP A CA 1
ATOM 800 C C . ASP A 1 111 ? -1.008 12.978 22.982 1.00 97.06 111 ASP A C 1
ATOM 802 O O . ASP A 1 111 ? -1.764 13.489 22.156 1.00 97.06 111 ASP A O 1
ATOM 806 N N . ASP A 1 112 ? 0.204 12.525 22.659 1.00 96.69 112 ASP A N 1
ATOM 807 C CA . ASP A 1 112 ? 0.813 12.700 21.351 1.00 96.69 112 ASP A CA 1
ATOM 808 C C . ASP A 1 112 ? 0.721 11.416 20.531 1.00 96.69 112 ASP A C 1
ATOM 810 O O . ASP A 1 112 ? 1.045 10.311 20.977 1.00 96.69 112 ASP A O 1
ATOM 814 N N . LEU A 1 113 ? 0.283 11.571 19.290 1.00 95.62 113 LEU A N 1
ATOM 815 C CA . LEU A 1 113 ? 0.120 10.512 18.315 1.00 95.62 113 LEU A CA 1
ATOM 816 C C . LEU A 1 113 ? 1.140 10.681 17.198 1.00 95.62 113 LEU A C 1
ATOM 818 O O . LEU A 1 113 ? 1.180 11.717 16.541 1.00 95.62 113 LEU A O 1
ATOM 822 N N . LYS A 1 114 ? 1.904 9.630 16.922 1.00 94.06 114 LYS A N 1
ATOM 823 C CA . LYS A 1 114 ? 2.755 9.518 15.741 1.00 94.06 114 LYS A CA 1
ATOM 824 C C . LYS A 1 114 ? 2.074 8.605 14.730 1.00 94.06 114 LYS A C 1
ATOM 826 O O . LYS A 1 114 ? 1.757 7.461 15.038 1.00 94.06 114 LYS A O 1
ATOM 831 N N . ILE A 1 115 ? 1.863 9.111 13.526 1.00 91.62 115 ILE A N 1
ATOM 832 C CA . ILE A 1 115 ? 1.305 8.400 12.378 1.00 91.62 1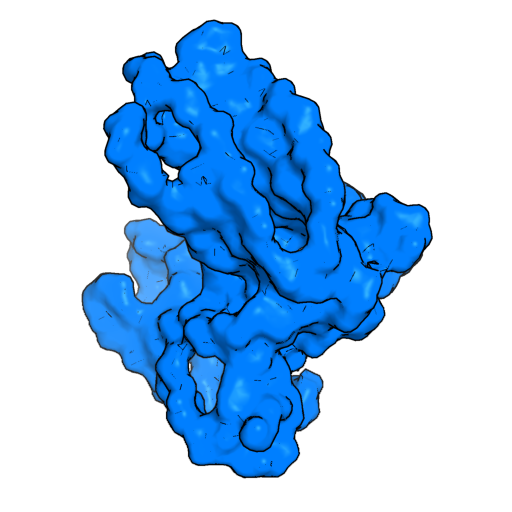15 ILE A CA 1
ATOM 833 C C . ILE A 1 115 ? 2.435 8.238 11.370 1.00 91.62 115 ILE A C 1
ATOM 835 O O . ILE A 1 115 ? 3.034 9.235 10.995 1.00 91.62 115 ILE A O 1
ATOM 839 N N . CYS A 1 116 ? 2.714 7.025 10.914 1.00 89.94 116 CYS A N 1
ATOM 840 C CA . CYS A 1 116 ? 3.616 6.755 9.799 1.00 89.94 116 CYS A CA 1
ATOM 841 C C . CYS A 1 116 ? 2.939 5.736 8.892 1.00 89.94 116 CYS A C 1
ATOM 843 O O . CYS A 1 116 ? 2.879 4.573 9.246 1.00 89.94 116 CYS A O 1
ATOM 845 N N . LEU A 1 117 ? 2.364 6.141 7.764 1.00 88.44 117 LEU A N 1
ATOM 846 C CA . LEU A 1 117 ? 1.582 5.236 6.917 1.00 88.44 117 LEU A CA 1
ATOM 847 C C . LEU A 1 117 ? 2.024 5.354 5.457 1.00 88.44 117 LEU A C 1
ATOM 849 O O . LEU A 1 117 ? 1.484 6.203 4.740 1.00 88.44 117 LEU A O 1
ATOM 853 N N . PRO A 1 118 ? 2.959 4.501 4.996 1.00 89.00 118 PRO A N 1
ATOM 854 C CA . PRO A 1 118 ? 3.256 4.355 3.576 1.00 89.00 118 PRO A CA 1
ATOM 855 C C . PRO A 1 118 ? 1.962 4.064 2.816 1.00 89.00 118 PRO A C 1
ATOM 857 O O . PRO A 1 118 ? 1.229 3.151 3.192 1.00 89.00 118 PRO A O 1
ATOM 860 N N . GLN A 1 119 ? 1.660 4.856 1.786 1.00 90.81 119 GLN A N 1
ATOM 861 C CA . GLN A 1 119 ? 0.447 4.692 0.966 1.00 90.81 119 GLN A CA 1
ATOM 862 C C . GLN A 1 119 ? 0.713 3.947 -0.346 1.00 90.81 119 GLN A C 1
ATOM 864 O O . GLN A 1 119 ? -0.233 3.533 -1.011 1.00 90.81 119 GLN A O 1
ATOM 869 N N . PHE A 1 120 ? 1.986 3.789 -0.715 1.00 93.69 120 PHE A N 1
ATOM 870 C CA . PHE A 1 120 ? 2.411 3.239 -1.998 1.00 93.69 120 PHE A CA 1
ATOM 871 C C . PHE A 1 120 ? 3.482 2.160 -1.815 1.00 93.69 120 PHE A C 1
ATOM 873 O O . PHE A 1 120 ? 4.477 2.146 -2.532 1.00 93.69 120 PHE A O 1
ATOM 880 N N . ALA A 1 121 ? 3.278 1.245 -0.861 1.00 94.50 121 ALA A N 1
ATOM 881 C CA . ALA A 1 121 ? 4.046 0.005 -0.863 1.00 94.50 121 ALA A CA 1
ATOM 882 C C . ALA A 1 121 ? 3.665 -0.800 -2.111 1.00 94.50 121 ALA A C 1
ATOM 884 O O . ALA A 1 121 ? 2.474 -0.909 -2.407 1.00 94.50 121 ALA A O 1
ATOM 885 N N . ASP A 1 122 ? 4.647 -1.319 -2.846 1.00 96.12 122 ASP A N 1
ATOM 886 C CA . ASP A 1 122 ? 4.417 -2.010 -4.123 1.00 96.12 122 ASP A CA 1
ATOM 887 C C . ASP A 1 122 ? 3.764 -3.392 -3.938 1.00 96.12 122 ASP A C 1
ATOM 889 O O . ASP A 1 122 ? 3.569 -3.838 -2.811 1.00 96.12 122 ASP A O 1
ATOM 893 N N . GLY A 1 123 ? 3.408 -4.098 -5.015 1.00 94.25 123 GLY A N 1
ATOM 894 C CA . GLY A 1 123 ? 2.745 -5.410 -4.939 1.00 94.25 123 GLY A CA 1
ATOM 895 C C . GLY A 1 123 ? 3.563 -6.480 -4.204 1.00 94.25 123 GLY A C 1
ATOM 896 O O . GLY A 1 123 ? 3.003 -7.379 -3.574 1.00 94.25 123 GLY A O 1
ATOM 897 N N . SER A 1 124 ? 4.889 -6.341 -4.203 1.00 92.94 124 SER A N 1
ATOM 898 C CA . SER A 1 124 ? 5.824 -7.241 -3.521 1.00 92.94 124 SER A CA 1
ATOM 899 C C . SER A 1 124 ? 5.971 -6.939 -2.028 1.00 92.94 124 SER A C 1
ATOM 901 O O . SER A 1 124 ? 6.368 -7.821 -1.265 1.00 92.94 124 SER A O 1
ATOM 903 N N . GLY A 1 125 ? 5.587 -5.737 -1.590 1.00 92.31 125 GLY A N 1
ATOM 904 C CA . GLY A 1 125 ? 5.677 -5.290 -0.200 1.00 92.31 125 GLY A CA 1
ATOM 905 C C . GLY A 1 125 ? 6.892 -4.457 0.130 1.00 92.31 125 GLY A C 1
ATOM 906 O O . GLY A 1 125 ? 7.160 -4.254 1.311 1.00 92.31 125 GLY A O 1
ATOM 907 N N . HIS A 1 126 ? 7.585 -3.940 -0.878 1.00 93.25 126 HIS A N 1
ATOM 908 C CA . HIS A 1 126 ? 8.620 -2.950 -0.652 1.00 93.25 126 HIS A CA 1
ATOM 909 C C . HIS A 1 126 ? 7.971 -1.651 -0.181 1.00 93.25 126 HIS A C 1
ATOM 911 O O . HIS A 1 126 ? 7.047 -1.132 -0.814 1.00 93.25 126 HIS A O 1
ATOM 917 N N . LEU A 1 127 ? 8.424 -1.149 0.965 1.00 90.88 127 LEU A N 1
ATOM 918 C CA . LEU A 1 127 ? 7.833 0.014 1.611 1.00 90.88 127 LEU A CA 1
ATOM 919 C C . LEU A 1 127 ? 8.360 1.292 0.992 1.00 90.88 127 LEU A C 1
ATOM 921 O O . LEU A 1 127 ? 9.566 1.447 0.827 1.00 90.88 127 LEU A O 1
ATOM 925 N N . GLY A 1 128 ? 7.490 2.263 0.752 1.00 86.94 128 GLY A N 1
ATOM 926 C CA . GLY A 1 128 ? 7.978 3.549 0.307 1.00 86.94 128 GLY A CA 1
ATOM 927 C C . GLY A 1 128 ? 6.905 4.534 -0.093 1.00 86.94 128 GLY A C 1
ATOM 928 O O . GLY A 1 128 ? 5.740 4.420 0.299 1.00 86.94 128 GLY A O 1
ATOM 929 N N . ASP A 1 129 ? 7.354 5.530 -0.840 1.00 86.94 129 ASP A N 1
ATOM 930 C CA . ASP A 1 129 ? 6.610 6.739 -1.137 1.00 86.94 129 ASP A CA 1
ATOM 931 C C . ASP A 1 129 ? 6.704 7.056 -2.627 1.00 86.94 129 ASP A C 1
ATOM 933 O O . ASP A 1 129 ? 7.630 6.648 -3.331 1.00 86.94 129 ASP A O 1
ATOM 937 N N . SER A 1 130 ? 5.735 7.827 -3.098 1.00 90.25 130 SER A N 1
ATOM 938 C CA . SER A 1 130 ? 5.643 8.272 -4.479 1.00 90.25 130 SER A CA 1
ATOM 939 C C . SER A 1 130 ? 5.353 9.761 -4.498 1.00 90.25 130 SER A C 1
ATOM 941 O O . SER A 1 130 ? 4.691 10.287 -3.604 1.00 90.25 130 SER A O 1
ATOM 943 N N . VAL A 1 131 ? 5.798 10.427 -5.555 1.00 90.06 131 VAL A N 1
ATOM 944 C CA . VAL A 1 131 ? 5.266 11.720 -5.966 1.00 90.06 131 VAL A CA 1
ATOM 945 C C . VAL A 1 131 ? 3.755 11.579 -6.129 1.00 90.06 131 VAL A C 1
ATOM 947 O O . VAL A 1 131 ? 3.272 10.599 -6.706 1.00 90.06 131 VAL A O 1
ATOM 950 N N . THR A 1 132 ? 3.026 12.547 -5.582 1.00 89.44 132 THR A N 1
ATOM 951 C CA . THR A 1 132 ? 1.563 12.619 -5.613 1.00 89.44 132 THR A CA 1
ATOM 952 C C . THR A 1 132 ? 1.110 13.882 -6.326 1.00 89.44 132 THR A C 1
ATOM 954 O O . THR A 1 132 ? 1.807 14.888 -6.302 1.00 89.44 132 THR A O 1
ATOM 957 N N . GLU A 1 133 ? -0.077 13.856 -6.915 1.00 89.69 133 GLU A N 1
ATOM 958 C CA . GLU A 1 133 ? -0.740 15.069 -7.396 1.00 89.69 133 GLU A CA 1
ATOM 959 C C . GLU A 1 133 ? -1.426 15.771 -6.218 1.00 89.69 133 GLU A C 1
ATOM 961 O O . GLU A 1 133 ? -1.140 16.924 -5.887 1.00 89.69 133 GLU A O 1
ATOM 966 N N . THR A 1 134 ? -2.265 15.018 -5.509 1.00 89.94 134 THR A N 1
ATOM 967 C CA . THR A 1 134 ? -2.864 15.433 -4.242 1.00 89.94 134 THR A CA 1
ATOM 968 C C . THR A 1 134 ? -2.651 14.364 -3.188 1.00 89.94 134 THR A C 1
ATOM 970 O O . THR A 1 134 ? -2.661 13.169 -3.488 1.00 89.94 134 THR A O 1
ATOM 973 N N . ALA A 1 135 ? -2.480 14.784 -1.939 1.00 89.75 135 ALA A N 1
ATOM 974 C CA . ALA A 1 135 ? -2.497 13.869 -0.814 1.00 89.75 135 ALA A CA 1
ATOM 975 C C . ALA A 1 135 ? -3.141 14.525 0.414 1.00 89.75 135 ALA A C 1
ATOM 977 O O . ALA A 1 135 ? -2.893 15.689 0.737 1.00 89.75 135 ALA A O 1
ATOM 978 N N . LYS A 1 136 ? -4.001 13.778 1.103 1.00 91.31 136 LYS A N 1
ATOM 979 C CA . LYS A 1 136 ? -4.811 14.244 2.228 1.00 91.31 136 LYS A CA 1
ATOM 980 C C . LYS A 1 136 ? -4.737 13.259 3.384 1.00 91.31 136 LYS A C 1
ATOM 982 O O . LYS A 1 136 ? -4.811 12.051 3.182 1.00 91.31 136 LYS A O 1
ATOM 987 N N . ALA A 1 137 ? -4.662 13.785 4.603 1.00 92.56 137 ALA A N 1
ATOM 988 C CA . ALA A 1 137 ? -4.767 13.013 5.834 1.00 92.56 137 ALA A CA 1
ATOM 989 C C . ALA A 1 137 ? -5.703 13.708 6.830 1.00 92.56 137 ALA A C 1
ATOM 991 O O . ALA A 1 137 ? -5.587 14.917 7.061 1.00 92.56 137 ALA A O 1
ATOM 992 N N . THR A 1 138 ? -6.622 12.947 7.433 1.00 95.19 138 THR A N 1
ATOM 993 C CA . THR A 1 138 ? -7.507 13.457 8.490 1.00 95.19 138 THR A CA 1
ATOM 994 C C . THR A 1 138 ? -7.570 12.516 9.681 1.00 95.19 138 THR A C 1
ATOM 996 O O . THR A 1 138 ? -7.632 11.305 9.502 1.00 95.19 138 THR A O 1
ATOM 999 N N . LEU A 1 139 ? -7.569 13.065 10.893 1.00 97.31 139 LEU A N 1
ATOM 1000 C CA . LEU A 1 139 ? -7.814 12.336 12.135 1.00 97.31 139 LEU A CA 1
ATOM 1001 C C . LEU A 1 139 ? -8.956 13.031 12.857 1.00 97.31 139 LEU A C 1
ATOM 1003 O O . LEU A 1 139 ? -8.871 14.226 13.129 1.00 97.31 139 LEU A O 1
ATOM 1007 N N . THR A 1 140 ? -10.002 12.282 13.181 1.00 98.12 140 THR A N 1
ATOM 1008 C CA . THR A 1 140 ? -11.193 12.798 13.860 1.00 98.12 140 THR A CA 1
ATOM 1009 C C . THR A 1 140 ? -11.570 11.917 15.045 1.00 98.12 140 THR A C 1
ATOM 1011 O O . THR A 1 140 ? -11.303 10.714 15.039 1.00 98.12 140 THR A O 1
ATOM 1014 N N . SER A 1 141 ? -12.202 12.500 16.060 1.00 97.62 141 SER A N 1
ATOM 1015 C CA . SER A 1 141 ? -12.856 11.768 17.150 1.00 97.62 141 SER A CA 1
ATOM 1016 C C . SER A 1 141 ? -14.029 12.591 17.677 1.00 97.62 141 SER A C 1
ATOM 1018 O O . SER A 1 141 ? -13.898 13.800 17.832 1.00 97.62 141 SER A O 1
ATOM 1020 N N . GLY A 1 142 ? -15.198 11.968 17.867 1.00 93.56 142 GLY A N 1
ATOM 1021 C CA . GLY A 1 142 ? -16.413 12.680 18.298 1.00 93.56 142 GLY A CA 1
ATOM 1022 C C . GLY A 1 142 ? -16.841 13.829 17.369 1.00 93.56 142 GLY A C 1
ATOM 1023 O O . GLY A 1 142 ? -17.400 14.811 17.836 1.00 93.56 142 GLY A O 1
ATOM 1024 N N . GLY A 1 143 ? -16.516 13.753 16.073 1.00 91.50 143 GLY A N 1
ATOM 1025 C CA . GLY A 1 143 ? -16.742 14.839 15.107 1.00 91.50 143 GLY A CA 1
ATOM 1026 C C . GLY A 1 143 ? -15.684 15.953 15.123 1.00 91.50 143 GLY A C 1
ATOM 1027 O O . GLY A 1 143 ? -15.654 16.765 14.204 1.00 91.50 143 GLY A O 1
ATOM 1028 N N . VAL A 1 144 ? -14.772 15.964 16.100 1.00 95.19 144 VAL A N 1
ATOM 1029 C CA . VAL A 1 144 ? -13.700 16.962 16.215 1.00 95.19 144 VAL A CA 1
ATOM 1030 C C . VAL A 1 144 ? -12.486 16.544 15.374 1.00 95.19 144 VAL A C 1
ATOM 1032 O O . VAL A 1 144 ? -11.997 15.420 15.543 1.00 95.19 144 VAL A O 1
ATOM 1035 N N . PRO A 1 145 ? -11.972 17.405 14.474 1.00 95.81 145 PRO A N 1
ATOM 1036 C CA . PRO A 1 145 ? -10.738 17.147 13.741 1.00 95.81 145 PRO A CA 1
ATOM 1037 C C . PRO A 1 145 ? -9.498 17.476 14.586 1.00 95.81 145 PRO A C 1
ATOM 1039 O O . PRO A 1 145 ? -9.345 18.587 15.078 1.00 95.81 145 PRO A O 1
ATOM 1042 N N . TYR A 1 146 ? -8.577 16.519 14.693 1.00 95.06 146 TYR A N 1
ATOM 1043 C CA . TYR A 1 146 ? -7.252 16.680 15.315 1.00 95.06 146 TYR A CA 1
ATOM 1044 C C . TYR A 1 146 ? -6.131 16.765 14.280 1.00 95.06 146 TYR A C 1
ATOM 1046 O O . TYR A 1 146 ? -5.081 17.354 14.517 1.00 95.06 146 TYR A O 1
ATOM 1054 N N . LEU A 1 147 ? -6.361 16.186 13.102 1.00 91.25 147 LEU A N 1
ATOM 1055 C CA . LEU A 1 147 ? -5.512 16.355 11.935 1.00 91.25 147 LEU A CA 1
ATOM 1056 C C . LEU A 1 147 ? -6.400 16.684 10.747 1.00 91.25 147 LEU A C 1
ATOM 1058 O O . LEU A 1 147 ? -7.353 15.962 10.457 1.00 91.25 147 LEU A O 1
ATOM 1062 N N . TYR A 1 148 ? -6.038 17.742 10.037 1.00 90.62 148 TYR A N 1
ATOM 1063 C CA . TYR A 1 148 ? -6.537 18.035 8.706 1.00 90.62 148 TYR A CA 1
ATOM 1064 C C . TYR A 1 148 ? -5.385 18.621 7.894 1.00 90.62 148 TYR A C 1
ATOM 1066 O O . TYR A 1 148 ? -4.897 19.724 8.162 1.00 90.62 148 TYR A O 1
ATOM 1074 N N . ARG A 1 149 ? -4.877 17.835 6.948 1.00 84.25 149 ARG A N 1
ATOM 1075 C CA . ARG A 1 149 ? -3.784 18.232 6.062 1.00 84.25 149 ARG A CA 1
ATOM 1076 C C . ARG A 1 149 ? -4.128 17.811 4.649 1.00 84.25 149 ARG A C 1
ATOM 1078 O O . ARG A 1 149 ? -4.447 16.648 4.420 1.00 84.25 149 ARG A O 1
ATOM 1085 N N . THR A 1 150 ? -3.988 18.751 3.732 1.00 82.69 150 THR A N 1
ATOM 1086 C CA . THR A 1 150 ? -4.021 18.519 2.293 1.00 82.69 150 THR A CA 1
ATOM 1087 C C . THR A 1 150 ? -2.745 19.118 1.730 1.00 82.69 150 THR A C 1
ATOM 1089 O O . THR A 1 150 ? -2.385 20.236 2.098 1.00 82.69 150 THR A O 1
ATOM 1092 N N . VAL A 1 151 ? -2.054 18.372 0.881 1.00 80.50 151 VAL A N 1
ATOM 1093 C CA . VAL A 1 151 ? -0.920 18.864 0.105 1.00 80.50 151 VAL A CA 1
ATOM 1094 C C . VAL A 1 151 ? -1.228 18.674 -1.373 1.00 80.50 151 VAL A C 1
ATOM 1096 O O . VAL A 1 151 ? -1.739 17.634 -1.789 1.00 80.50 151 VAL A O 1
ATOM 1099 N N . THR A 1 152 ? -0.929 19.706 -2.145 1.00 71.25 152 THR A N 1
ATOM 1100 C CA . THR A 1 152 ? -0.946 19.713 -3.606 1.00 71.25 152 THR A CA 1
ATOM 1101 C C . THR A 1 152 ? 0.497 19.947 -4.021 1.00 71.25 152 THR A C 1
ATOM 1103 O O . THR A 1 152 ? 0.967 21.081 -3.964 1.00 71.25 152 THR A O 1
ATOM 1106 N N . ALA A 1 153 ? 1.257 18.887 -4.277 1.00 63.28 153 ALA A N 1
ATOM 1107 C CA . ALA A 1 153 ? 2.662 19.029 -4.644 1.00 63.28 153 ALA A CA 1
ATOM 1108 C C . ALA A 1 153 ? 3.238 17.720 -5.169 1.00 63.28 153 ALA A C 1
ATOM 1110 O O . ALA A 1 153 ? 3.072 16.674 -4.539 1.00 63.28 153 ALA A O 1
ATOM 1111 N N . LEU A 1 154 ? 4.052 17.844 -6.220 1.00 60.47 154 LEU A N 1
ATOM 1112 C CA . LEU A 1 154 ? 4.907 16.797 -6.770 1.00 60.47 154 LEU A CA 1
ATOM 1113 C C . LEU A 1 154 ? 6.110 16.455 -5.854 1.00 60.47 154 LEU A C 1
ATOM 1115 O O . LEU A 1 154 ? 7.173 16.091 -6.349 1.00 60.47 154 LEU A O 1
ATOM 1119 N N . GLU A 1 155 ? 5.988 16.588 -4.526 1.00 53.91 155 GLU A N 1
ATOM 1120 C CA . GLU A 1 155 ? 7.071 16.274 -3.583 1.00 53.91 155 GLU A CA 1
ATOM 1121 C C . GLU A 1 155 ? 6.737 15.058 -2.690 1.00 53.91 155 GLU A C 1
ATOM 1123 O O . GLU A 1 155 ? 5.821 15.121 -1.866 1.00 53.91 155 GLU A O 1
ATOM 1128 N N . PRO A 1 156 ? 7.512 13.958 -2.787 1.00 51.84 156 PRO A N 1
ATOM 1129 C CA . PRO A 1 156 ? 7.134 12.630 -2.285 1.00 51.84 156 PRO A CA 1
ATOM 1130 C C . PRO A 1 156 ? 7.175 12.472 -0.754 1.00 51.84 156 PRO A C 1
ATOM 1132 O O . PRO A 1 156 ? 6.581 11.552 -0.200 1.00 51.84 156 PRO A O 1
ATOM 1135 N N . LYS A 1 157 ? 7.888 13.349 -0.038 1.00 54.12 157 LYS A N 1
ATOM 1136 C CA . LYS A 1 157 ? 8.341 13.074 1.340 1.00 54.12 157 LYS A CA 1
ATOM 1137 C C . LYS A 1 157 ? 7.414 13.558 2.445 1.00 54.12 157 LYS A C 1
ATOM 1139 O O . LYS A 1 157 ? 7.618 13.214 3.608 1.00 54.12 157 LYS A O 1
ATOM 1144 N N . TYR A 1 158 ? 6.434 14.401 2.126 1.00 52.84 158 TYR A N 1
ATOM 1145 C CA . TYR A 1 158 ? 5.735 15.106 3.184 1.00 52.84 158 TYR A CA 1
ATOM 1146 C C . TYR A 1 158 ? 4.772 14.166 3.918 1.00 52.84 158 TYR A C 1
ATOM 1148 O O . TYR A 1 158 ? 5.033 13.903 5.079 1.00 52.84 158 TYR A O 1
ATOM 1156 N N . LEU A 1 159 ? 3.713 13.593 3.351 1.00 60.94 159 LEU A N 1
ATOM 1157 C CA . LEU A 1 159 ? 2.651 13.007 4.197 1.00 60.94 159 LEU A CA 1
ATOM 1158 C C . LEU A 1 159 ? 2.899 11.628 4.842 1.00 60.94 159 LEU A C 1
ATOM 1160 O O . LEU A 1 159 ? 2.049 11.212 5.629 1.00 60.94 159 LEU A O 1
ATOM 1164 N N . ARG A 1 160 ? 4.031 10.950 4.605 1.00 74.94 160 ARG A N 1
ATOM 1165 C CA . ARG A 1 160 ? 4.279 9.605 5.162 1.00 74.94 160 ARG A CA 1
ATOM 1166 C C . ARG A 1 160 ? 4.183 9.561 6.685 1.00 74.94 160 ARG A C 1
ATOM 1168 O O . ARG A 1 160 ? 3.456 8.730 7.219 1.00 74.94 160 ARG A O 1
ATOM 1175 N N . CYS A 1 16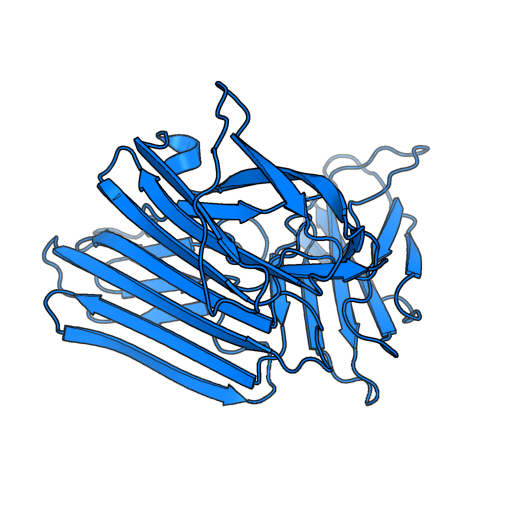1 ? 4.915 10.440 7.374 1.00 85.31 161 CYS A N 1
ATOM 1176 C CA . CYS A 1 161 ? 5.002 10.470 8.834 1.00 85.31 161 CYS A CA 1
ATOM 1177 C C . CYS A 1 161 ? 4.580 11.824 9.412 1.00 85.31 161 CYS A C 1
ATOM 1179 O O . CYS A 1 161 ? 5.016 12.876 8.944 1.00 85.31 161 CYS A O 1
ATOM 1181 N N . ARG A 1 162 ? 3.745 11.820 10.451 1.00 86.25 162 ARG A N 1
ATOM 1182 C CA . ARG A 1 162 ? 3.170 13.004 11.094 1.00 86.25 162 ARG A CA 1
ATOM 1183 C C . ARG A 1 162 ? 3.012 12.803 12.590 1.00 86.25 162 ARG A C 1
ATOM 1185 O O . ARG A 1 162 ? 2.781 11.688 13.044 1.00 86.25 162 ARG A O 1
ATOM 1192 N N . SER A 1 163 ? 3.050 13.911 13.317 1.00 90.56 163 SER A N 1
ATOM 1193 C CA . SER A 1 163 ? 2.674 13.951 14.723 1.00 90.56 163 SER A CA 1
ATOM 1194 C C . SER A 1 163 ? 1.418 14.794 14.898 1.00 90.56 163 SER A C 1
ATOM 1196 O O . SER A 1 163 ? 1.246 15.810 14.224 1.00 90.56 163 SER A O 1
ATOM 1198 N N . VAL A 1 164 ? 0.546 14.356 15.795 1.00 92.94 164 VAL A N 1
ATOM 1199 C CA . VAL A 1 164 ? -0.615 15.096 16.285 1.00 92.94 164 VAL A CA 1
ATOM 1200 C C . VAL A 1 164 ? -0.452 15.182 17.789 1.00 92.94 164 VAL A C 1
ATOM 1202 O O . VAL A 1 164 ? -0.313 14.149 18.436 1.00 92.94 164 VAL A O 1
ATOM 1205 N N . THR A 1 165 ? -0.425 16.387 18.335 1.00 94.31 165 THR A N 1
ATOM 1206 C CA . THR A 1 165 ? -0.297 16.605 19.776 1.00 94.31 165 THR A CA 1
ATOM 1207 C C . THR A 1 165 ? -1.668 16.840 20.405 1.00 94.31 165 THR A C 1
ATOM 1209 O O . THR A 1 165 ? -2.666 16.966 19.690 1.00 94.31 165 THR A O 1
ATOM 1212 N N . THR A 1 166 ? -1.712 16.862 21.739 1.00 92.25 166 THR A N 1
ATOM 1213 C CA . THR A 1 166 ? -2.876 17.306 22.535 1.00 92.25 166 THR A CA 1
ATOM 1214 C C . THR A 1 166 ? -4.185 16.549 22.262 1.00 92.25 166 THR A C 1
ATOM 1216 O O . THR A 1 166 ? -5.283 17.102 22.364 1.00 92.25 166 THR A O 1
ATOM 1219 N N . LEU A 1 167 ? -4.101 15.250 21.958 1.00 96.19 167 LEU A N 1
ATOM 1220 C CA . LEU A 1 167 ? -5.292 14.407 21.870 1.00 96.19 167 LEU A CA 1
ATOM 1221 C C . LEU A 1 167 ? -5.978 14.254 23.238 1.00 96.19 167 LEU A C 1
ATOM 1223 O O . LEU A 1 167 ? -5.301 14.184 24.263 1.00 96.19 167 LEU A O 1
ATOM 1227 N N . PRO A 1 168 ? -7.312 14.077 23.281 1.00 96.19 168 PRO A N 1
ATOM 1228 C CA . PRO A 1 168 ? -8.024 13.852 24.531 1.00 96.19 168 PRO A CA 1
ATOM 1229 C C . PRO A 1 168 ? -7.479 12.654 25.295 1.00 96.19 168 PRO A C 1
ATOM 1231 O O . PRO A 1 168 ? -7.256 11.587 24.715 1.00 96.19 168 PRO A O 1
ATOM 1234 N N . ALA A 1 169 ? -7.301 12.819 26.604 1.00 96.62 169 ALA A N 1
ATOM 1235 C CA . ALA A 1 169 ? -6.789 11.755 27.457 1.00 96.62 169 ALA A CA 1
ATOM 1236 C C . ALA A 1 169 ? -7.777 10.583 27.591 1.00 96.62 169 ALA A C 1
ATOM 1238 O O . ALA A 1 169 ? -7.360 9.432 27.746 1.00 96.62 169 ALA A O 1
ATOM 1239 N N . ALA A 1 170 ? -9.080 10.874 27.513 1.00 97.19 170 ALA A N 1
ATOM 1240 C CA . ALA A 1 170 ? -10.141 9.882 27.596 1.00 97.19 170 ALA A CA 1
ATOM 1241 C C . ALA A 1 170 ? -10.014 8.820 26.495 1.00 97.19 170 ALA A C 1
ATOM 1243 O O . ALA A 1 170 ? -9.641 9.102 25.355 1.00 97.19 170 ALA A O 1
ATOM 1244 N N . ARG A 1 171 ? -10.351 7.576 26.843 1.00 97.56 171 ARG A N 1
ATOM 1245 C CA . ARG A 1 171 ? -10.374 6.470 25.889 1.00 97.56 171 ARG A CA 1
ATOM 1246 C C . ARG A 1 171 ? -11.610 6.584 24.997 1.00 97.56 171 ARG A C 1
ATOM 1248 O O . ARG A 1 171 ? -12.724 6.402 25.475 1.00 97.56 171 ARG A O 1
ATOM 1255 N N . GLN A 1 172 ? -11.408 6.839 23.707 1.00 97.69 172 GLN A N 1
ATOM 1256 C CA . GLN A 1 172 ? -12.485 7.140 22.759 1.00 97.69 172 GLN A CA 1
ATOM 1257 C C . GLN A 1 172 ? -12.172 6.640 21.335 1.00 97.69 172 GLN A C 1
ATOM 1259 O O . GLN A 1 172 ? -11.010 6.347 21.024 1.00 97.69 172 GLN A O 1
ATOM 1264 N N . PRO A 1 173 ? -13.185 6.479 20.461 1.00 98.12 173 PRO A N 1
ATOM 1265 C CA . PRO A 1 173 ? -12.972 6.049 19.083 1.00 98.12 173 PRO A CA 1
ATOM 1266 C C . PRO A 1 173 ? -12.375 7.172 18.230 1.00 98.12 173 PRO A C 1
ATOM 1268 O O . PRO A 1 173 ? -12.814 8.318 18.289 1.00 98.12 173 PRO A O 1
ATOM 1271 N N . TYR A 1 174 ? -11.420 6.825 17.380 1.00 98.44 174 TYR A N 1
ATOM 1272 C CA . TYR A 1 174 ? -10.810 7.699 16.388 1.00 98.44 174 TYR A CA 1
ATOM 1273 C C . TYR A 1 174 ? -11.065 7.157 14.989 1.00 98.44 174 TYR A C 1
ATOM 1275 O O . TYR A 1 174 ? -11.126 5.943 14.780 1.00 98.44 174 TYR A O 1
ATOM 1283 N N . ARG A 1 175 ? -11.153 8.069 14.023 1.00 98.44 175 ARG A N 1
ATOM 1284 C CA . ARG A 1 175 ? -11.151 7.759 12.598 1.00 98.44 175 ARG A CA 1
ATOM 1285 C C . ARG A 1 175 ? -10.001 8.482 11.914 1.00 98.44 175 ARG A C 1
ATOM 1287 O O . ARG A 1 175 ? -9.971 9.712 11.895 1.00 98.44 175 ARG A O 1
ATOM 1294 N N . LEU A 1 176 ? -9.089 7.707 11.338 1.00 97.62 176 LEU A N 1
ATOM 1295 C CA . LEU A 1 176 ? -7.996 8.178 10.491 1.00 97.62 176 LEU A CA 1
ATOM 1296 C C . LEU A 1 176 ? -8.359 7.924 9.027 1.00 97.62 176 LEU A C 1
ATOM 1298 O O . LEU A 1 176 ? -8.864 6.850 8.700 1.00 97.62 176 LEU A O 1
ATOM 1302 N N . THR A 1 177 ? -8.107 8.883 8.145 1.00 97.25 177 THR A N 1
ATOM 1303 C CA . THR A 1 177 ? -8.233 8.700 6.695 1.00 97.25 177 THR A CA 1
ATOM 1304 C C . THR A 1 177 ? -7.016 9.210 5.960 1.00 97.25 177 THR A C 1
ATOM 1306 O O . THR A 1 177 ? -6.484 10.262 6.317 1.00 97.25 177 THR A O 1
ATOM 1309 N N . THR A 1 178 ? -6.681 8.542 4.868 1.00 94.94 178 THR A N 1
ATOM 1310 C CA . THR A 1 178 ? -5.734 8.995 3.855 1.00 94.94 178 THR A CA 1
ATOM 1311 C C . THR A 1 178 ? -6.395 8.958 2.482 1.00 94.94 178 THR A C 1
ATOM 1313 O O . THR A 1 178 ? -7.282 8.142 2.231 1.00 94.94 178 THR A O 1
ATOM 1316 N N . ASP A 1 179 ? -6.003 9.873 1.607 1.00 95.19 179 ASP A N 1
ATOM 1317 C CA . ASP A 1 179 ? -6.440 9.912 0.213 1.00 95.19 179 ASP A CA 1
ATOM 1318 C C . ASP A 1 179 ? -5.335 10.552 -0.619 1.00 95.19 179 ASP A C 1
ATOM 1320 O O . ASP A 1 179 ? -5.024 11.724 -0.417 1.00 95.19 179 ASP A O 1
ATOM 1324 N N . SER A 1 180 ? -4.712 9.772 -1.497 1.00 93.75 180 SER A N 1
ATOM 1325 C CA . SER A 1 180 ? -3.566 10.198 -2.297 1.00 93.75 180 SER A CA 1
ATOM 1326 C C . SER A 1 180 ? -3.766 9.813 -3.755 1.00 93.75 180 SER A C 1
ATOM 1328 O O . SER A 1 180 ? -4.127 8.677 -4.046 1.00 93.75 180 SER A O 1
ATOM 1330 N N . SER A 1 181 ? -3.493 10.735 -4.670 1.00 94.12 181 SER A N 1
ATOM 1331 C CA . SER A 1 181 ? -3.502 10.515 -6.122 1.00 94.12 181 SER A CA 1
ATOM 1332 C C . SER A 1 181 ? -2.109 10.711 -6.707 1.00 94.12 181 SER A C 1
ATOM 1334 O O . SER A 1 181 ? -1.279 11.409 -6.119 1.00 94.12 181 SER A O 1
ATOM 1336 N N . ARG A 1 182 ? -1.833 10.086 -7.850 1.00 91.75 182 ARG A N 1
ATOM 1337 C CA . ARG A 1 182 ? -0.558 10.177 -8.566 1.00 91.75 182 ARG A CA 1
ATOM 1338 C C . ARG A 1 182 ? -0.798 10.568 -10.022 1.00 91.75 182 ARG A C 1
ATOM 1340 O O . ARG A 1 182 ? -1.730 10.027 -10.617 1.00 91.75 182 ARG A O 1
ATOM 1347 N N . PRO A 1 183 ? 0.066 11.412 -10.612 1.00 92.75 183 PRO A N 1
ATOM 1348 C CA . PRO A 1 183 ? 0.068 11.612 -12.054 1.00 92.75 183 PRO A CA 1
ATOM 1349 C C . PRO A 1 183 ? 0.338 10.283 -12.769 1.00 92.75 183 PRO A C 1
ATOM 1351 O O . PRO A 1 183 ? 1.213 9.513 -12.349 1.00 92.75 183 PRO A O 1
ATOM 1354 N N . THR A 1 184 ? -0.369 10.017 -13.865 1.00 94.00 184 THR A N 1
ATOM 1355 C CA . THR A 1 184 ? -0.174 8.801 -14.673 1.00 94.00 184 THR A CA 1
ATOM 1356 C C . THR A 1 184 ? 1.219 8.727 -15.290 1.00 94.00 184 THR A C 1
ATOM 1358 O O . THR A 1 184 ? 1.739 7.642 -15.542 1.00 94.00 184 THR A O 1
ATOM 1361 N N . GLU A 1 185 ? 1.866 9.879 -15.464 1.00 93.06 185 GLU A N 1
ATOM 1362 C CA . GLU A 1 185 ? 3.249 9.998 -15.906 1.00 93.06 185 GLU A CA 1
ATOM 1363 C C . GLU A 1 185 ? 4.213 9.443 -14.861 1.00 93.06 185 GLU A C 1
ATOM 1365 O O . GLU A 1 185 ? 5.295 9.018 -15.237 1.00 93.06 185 GLU A O 1
ATOM 1370 N N . VAL A 1 186 ? 3.864 9.441 -13.570 1.00 92.50 186 VAL A N 1
ATOM 1371 C CA . VAL A 1 186 ? 4.665 8.820 -12.500 1.00 92.50 186 VAL A CA 1
ATOM 1372 C C . VAL A 1 186 ? 4.350 7.329 -12.401 1.00 92.50 186 VAL A C 1
ATOM 1374 O O . VAL A 1 186 ? 5.260 6.505 -12.302 1.00 92.50 186 VAL A O 1
ATOM 1377 N N . SER A 1 187 ? 3.064 6.974 -12.429 1.00 94.75 187 SER A N 1
ATOM 1378 C CA . SER A 1 187 ? 2.602 5.590 -12.353 1.00 94.75 187 SER A CA 1
ATOM 1379 C C . SER A 1 187 ? 1.223 5.449 -12.994 1.00 94.75 187 SER A C 1
ATOM 1381 O O . SER A 1 187 ? 0.262 6.058 -12.534 1.00 94.75 187 SER A O 1
ATOM 1383 N N . GLY A 1 188 ? 1.107 4.606 -14.020 1.00 95.75 188 GLY A N 1
ATOM 1384 C CA . GLY A 1 188 ? -0.156 4.285 -14.689 1.00 95.75 188 GLY A CA 1
ATOM 1385 C C . GLY A 1 188 ? -1.041 3.286 -13.935 1.00 95.75 188 GLY A C 1
ATOM 1386 O O . GLY A 1 188 ? -2.092 2.912 -14.444 1.00 95.75 188 GLY A O 1
ATOM 1387 N N . VAL A 1 189 ? -0.628 2.838 -12.745 1.00 97.62 189 VAL A N 1
ATOM 1388 C CA . VAL A 1 189 ? -1.399 1.941 -11.868 1.00 97.62 189 VAL A CA 1
ATOM 1389 C C . VAL A 1 189 ? -1.504 2.522 -10.464 1.00 97.62 189 VAL A C 1
ATOM 1391 O O . VAL A 1 189 ? -0.672 3.335 -10.064 1.00 97.62 189 VAL A O 1
ATOM 1394 N N . SER A 1 190 ? -2.494 2.094 -9.680 1.00 97.88 190 SER A N 1
ATOM 1395 C CA . SER A 1 190 ? -2.816 2.648 -8.360 1.00 97.88 190 SER A CA 1
ATOM 1396 C C . SER A 1 190 ? -2.800 4.186 -8.401 1.00 97.88 190 SER A C 1
ATOM 1398 O O . SER A 1 190 ? -2.065 4.840 -7.650 1.00 97.88 190 SER A O 1
ATOM 1400 N N . THR A 1 191 ? -3.548 4.751 -9.352 1.00 96.81 191 THR A N 1
ATOM 1401 C CA . THR A 1 191 ? -3.598 6.190 -9.676 1.00 96.81 191 THR A CA 1
ATOM 1402 C C . THR A 1 191 ? -4.203 6.999 -8.533 1.00 96.81 191 THR A C 1
ATOM 1404 O O . THR A 1 191 ? -3.846 8.157 -8.325 1.00 96.81 191 THR A O 1
ATOM 1407 N N . ARG A 1 192 ? -5.053 6.366 -7.716 1.00 97.44 192 ARG A N 1
ATOM 1408 C CA . ARG A 1 192 ? -5.528 6.899 -6.437 1.00 97.44 192 ARG A CA 1
ATOM 1409 C C . ARG A 1 192 ? -5.651 5.799 -5.392 1.00 97.44 192 ARG A C 1
ATOM 1411 O O . ARG A 1 192 ? -6.205 4.737 -5.663 1.00 97.44 192 ARG A O 1
ATOM 1418 N N . VAL A 1 193 ? -5.176 6.083 -4.185 1.00 97.75 193 VAL A N 1
ATOM 1419 C CA . VAL A 1 193 ? -5.267 5.216 -3.009 1.00 97.75 193 VAL A CA 1
ATOM 1420 C C . VAL A 1 193 ? -5.954 5.990 -1.891 1.00 97.75 193 VAL A C 1
ATOM 1422 O O . VAL A 1 193 ? -5.440 7.001 -1.412 1.00 97.75 193 VAL A O 1
ATOM 1425 N N . SER A 1 194 ? -7.108 5.496 -1.454 1.00 97.88 194 SER A N 1
ATOM 1426 C CA . SER A 1 194 ? -7.857 6.042 -0.323 1.00 97.88 194 SER A CA 1
ATOM 1427 C C . SER A 1 194 ? -7.974 4.980 0.756 1.00 97.88 194 SER A C 1
ATOM 1429 O O . SER A 1 194 ? -8.342 3.844 0.464 1.00 97.88 194 SER A O 1
ATOM 1431 N N . ALA A 1 195 ? -7.720 5.332 2.011 1.00 97.94 195 ALA A N 1
ATOM 1432 C CA . ALA A 1 195 ? -7.877 4.407 3.120 1.00 97.94 195 ALA A CA 1
ATOM 1433 C C . ALA A 1 195 ? -8.481 5.067 4.359 1.00 97.94 195 ALA A C 1
ATOM 1435 O O . ALA A 1 195 ? -8.383 6.273 4.582 1.00 97.94 195 ALA A O 1
ATOM 1436 N N . SER A 1 196 ? -9.151 4.261 5.176 1.00 98.38 196 SER A N 1
ATOM 1437 C CA . SER A 1 196 ? -9.745 4.683 6.436 1.00 98.38 196 SER A CA 1
ATOM 1438 C C . SER A 1 196 ? -9.553 3.616 7.496 1.00 98.38 196 SER A C 1
ATOM 1440 O O . SER A 1 196 ? -9.727 2.432 7.221 1.00 98.38 196 SER A O 1
ATOM 1442 N N . TRP A 1 197 ? -9.241 4.051 8.712 1.00 98.62 197 TRP A N 1
ATOM 1443 C CA . TRP A 1 197 ? -9.135 3.207 9.891 1.00 98.62 197 TRP A CA 1
ATOM 1444 C C . TRP A 1 197 ? -10.022 3.745 11.001 1.00 98.62 197 TRP A C 1
ATOM 1446 O O . TRP A 1 197 ? -10.050 4.957 11.228 1.00 98.62 197 TRP A O 1
ATOM 1456 N N . THR A 1 198 ? -10.690 2.851 11.727 1.00 98.50 198 THR A N 1
ATOM 1457 C CA . THR A 1 198 ? -11.311 3.175 13.016 1.00 98.50 198 THR A CA 1
ATOM 1458 C C . THR A 1 198 ? -10.692 2.336 14.116 1.00 98.50 198 THR A C 1
ATOM 1460 O O . THR A 1 198 ? -10.606 1.117 13.985 1.00 98.50 198 THR A O 1
ATOM 1463 N N . PHE A 1 199 ? -10.295 2.979 15.207 1.00 97.94 199 PHE A N 1
ATOM 1464 C CA . PHE A 1 199 ? -9.679 2.325 16.359 1.00 97.94 199 PHE A CA 1
ATOM 1465 C C . PHE A 1 199 ? -10.014 3.089 17.638 1.00 97.94 199 PHE A C 1
ATOM 1467 O O . PHE A 1 199 ? -10.393 4.257 17.588 1.00 97.94 199 PHE A O 1
ATOM 1474 N N . VAL A 1 200 ? -9.858 2.452 18.795 1.00 97.69 200 VAL A N 1
ATOM 1475 C CA . VAL A 1 200 ? -10.028 3.115 20.095 1.00 97.69 200 VAL A CA 1
ATOM 1476 C C . VAL A 1 200 ? -8.665 3.408 20.707 1.00 97.69 200 VAL A C 1
ATOM 1478 O O . VAL A 1 200 ? -7.788 2.547 20.728 1.00 97.69 200 VAL A O 1
ATOM 1481 N N . SER A 1 201 ? -8.486 4.621 21.224 1.00 97.62 201 SER A N 1
ATOM 1482 C CA . SER A 1 201 ? -7.250 5.050 21.882 1.00 97.62 201 SER A CA 1
ATOM 1483 C C . SER A 1 201 ? -7.565 5.975 23.057 1.00 97.62 201 SER A C 1
ATOM 1485 O O . SER A 1 201 ? -8.599 6.631 23.070 1.00 97.62 201 SER A O 1
ATOM 1487 N N . GLY A 1 202 ? -6.683 6.012 24.049 1.00 97.38 202 GLY A N 1
ATOM 1488 C CA . GLY A 1 202 ? -6.688 6.959 25.166 1.00 97.38 202 GLY A CA 1
ATOM 1489 C C . GLY A 1 202 ? -5.247 7.301 25.537 1.00 97.38 202 GLY A C 1
ATOM 1490 O O . GLY A 1 202 ? -4.321 6.809 24.885 1.00 97.38 202 GLY A O 1
ATOM 1491 N N . ARG A 1 203 ? -5.046 8.133 26.563 1.00 97.44 203 ARG A N 1
ATOM 1492 C CA . ARG A 1 203 ? -3.705 8.515 27.029 1.00 97.44 203 ARG A CA 1
ATOM 1493 C C . ARG A 1 203 ? -2.854 7.284 27.354 1.00 97.44 203 ARG A C 1
ATOM 1495 O O . ARG A 1 203 ? -3.323 6.348 27.998 1.00 97.44 203 ARG A O 1
ATOM 1502 N N . VAL A 1 204 ? -1.586 7.325 26.948 1.00 97.38 204 VAL A N 1
ATOM 1503 C CA . VAL A 1 204 ? -0.586 6.295 27.269 1.00 97.38 204 VAL A CA 1
ATOM 1504 C C . VAL A 1 204 ? 0.400 6.862 28.285 1.00 97.38 204 VAL A C 1
ATOM 1506 O O . VAL A 1 204 ? 1.131 7.797 27.977 1.00 97.38 204 VAL A O 1
ATOM 1509 N N . SER A 1 205 ? 0.411 6.329 29.504 1.00 94.75 205 SER A N 1
ATOM 1510 C CA . SER A 1 205 ? 1.341 6.744 30.561 1.00 94.75 205 SER A CA 1
ATOM 1511 C C . SER A 1 205 ? 2.734 6.126 30.400 1.00 94.75 205 SER A C 1
ATOM 1513 O O . SER A 1 205 ? 2.889 5.072 29.785 1.00 94.75 205 SER A O 1
ATOM 1515 N N . GLY A 1 206 ? 3.736 6.732 31.041 1.00 93.50 206 GLY A N 1
ATOM 1516 C CA . GLY A 1 206 ? 5.116 6.242 31.051 1.00 93.50 206 GLY A CA 1
ATOM 1517 C C . GLY A 1 206 ? 5.949 6.794 29.896 1.00 93.50 206 GLY A C 1
ATOM 1518 O O . GLY A 1 206 ? 5.651 7.856 29.359 1.00 93.50 206 GLY A O 1
ATOM 1519 N N . THR A 1 207 ? 7.018 6.083 29.538 1.00 92.38 207 THR A N 1
ATOM 1520 C CA . THR A 1 207 ? 8.019 6.528 28.548 1.00 92.38 207 THR A CA 1
ATOM 1521 C C . THR A 1 207 ? 7.974 5.748 27.234 1.00 92.38 207 THR A C 1
ATOM 1523 O O . THR A 1 207 ? 8.660 6.107 26.279 1.00 92.38 207 THR A O 1
ATOM 1526 N N . ARG A 1 208 ? 7.170 4.679 27.155 1.00 93.94 208 ARG A N 1
ATOM 1527 C CA . ARG A 1 208 ? 7.085 3.802 25.982 1.00 93.94 208 ARG A CA 1
ATOM 1528 C C . ARG A 1 208 ? 5.801 4.059 25.204 1.00 93.94 208 ARG A C 1
ATOM 1530 O O . ARG A 1 208 ? 4.708 3.939 25.749 1.00 93.94 208 ARG A O 1
ATOM 1537 N N . ALA A 1 209 ? 5.937 4.356 23.914 1.00 94.06 209 ALA A N 1
ATOM 1538 C CA . ALA A 1 209 ? 4.789 4.507 23.028 1.00 94.06 209 ALA A CA 1
ATOM 1539 C C . ALA A 1 209 ? 4.054 3.169 22.834 1.00 94.06 209 ALA A C 1
ATOM 1541 O O . ALA A 1 209 ? 4.684 2.125 22.645 1.00 94.06 209 ALA A O 1
ATOM 1542 N N . ALA A 1 210 ? 2.722 3.206 22.833 1.00 95.12 210 ALA A N 1
ATOM 1543 C CA . ALA A 1 210 ? 1.884 2.057 22.510 1.00 95.12 210 ALA A CA 1
ATOM 1544 C C . ALA A 1 210 ? 1.511 2.073 21.023 1.00 95.12 210 ALA A C 1
ATOM 1546 O O . ALA A 1 210 ? 1.018 3.085 20.519 1.00 95.12 210 ALA A O 1
ATOM 1547 N N . VAL A 1 211 ? 1.712 0.950 20.327 1.00 94.38 211 VAL A N 1
ATOM 1548 C CA . VAL A 1 211 ? 1.256 0.764 18.940 1.00 94.38 211 VAL A CA 1
ATOM 1549 C C . VAL A 1 211 ? -0.262 0.594 18.937 1.00 94.38 211 VAL A C 1
ATOM 1551 O O . VAL A 1 211 ? -0.813 -0.199 19.702 1.00 94.38 211 VAL A O 1
ATOM 1554 N N . LEU A 1 212 ? -0.947 1.354 18.088 1.00 96.25 212 LEU A N 1
ATOM 1555 C CA . LEU A 1 212 ? -2.395 1.296 17.948 1.00 96.25 212 LEU A CA 1
ATOM 1556 C C . LEU A 1 212 ? -2.806 0.157 17.005 1.00 96.25 212 LEU A C 1
ATOM 1558 O O . LEU A 1 212 ? -2.092 -0.132 16.043 1.00 96.25 212 LEU A O 1
ATOM 1562 N N . PRO A 1 213 ? -3.958 -0.491 17.254 1.00 95.75 213 PRO A N 1
ATOM 1563 C CA . PRO A 1 213 ? -4.336 -1.735 16.590 1.00 95.75 213 PRO A CA 1
ATOM 1564 C C . PRO A 1 213 ? -4.944 -1.483 15.201 1.00 95.75 213 PRO A C 1
ATOM 1566 O O . PRO A 1 213 ? -6.114 -1.761 14.952 1.00 95.75 213 PRO A O 1
ATOM 1569 N N . LEU A 1 214 ? -4.160 -0.916 14.288 1.00 97.44 214 LEU A N 1
ATOM 1570 C CA . LEU A 1 214 ? -4.563 -0.768 12.893 1.00 97.44 214 LEU A CA 1
ATOM 1571 C C . LEU A 1 214 ? -4.392 -2.096 12.153 1.00 97.44 214 LEU A C 1
ATOM 1573 O O . LEU A 1 214 ? -3.573 -2.936 12.523 1.00 97.44 214 LEU A O 1
ATOM 1577 N N . SER A 1 215 ? -5.159 -2.255 11.080 1.00 97.44 215 SER A N 1
ATOM 1578 C CA . SER A 1 215 ? -5.053 -3.377 10.148 1.00 97.44 215 SER A CA 1
ATOM 1579 C C . SER A 1 215 ? -5.020 -2.861 8.710 1.00 97.44 215 SER A C 1
ATOM 1581 O O . SER A 1 215 ? -5.570 -1.793 8.441 1.00 97.44 215 SER A O 1
ATOM 1583 N N . SER A 1 216 ? -4.397 -3.598 7.792 1.00 97.00 216 SER A N 1
ATOM 1584 C CA . SER A 1 216 ? -4.394 -3.292 6.351 1.00 97.00 216 SER A CA 1
ATOM 1585 C C . SER A 1 216 ? -4.687 -4.549 5.535 1.00 97.00 216 SER A C 1
ATOM 1587 O O . SER A 1 216 ? -4.445 -5.662 6.007 1.00 97.00 216 SER A O 1
ATOM 1589 N N . VAL A 1 217 ? -5.217 -4.371 4.324 1.00 97.44 217 VAL A N 1
ATOM 1590 C CA . VAL A 1 217 ? -5.366 -5.435 3.322 1.00 97.44 217 VAL A CA 1
ATOM 1591 C C . VAL A 1 217 ? -4.638 -5.005 2.059 1.00 97.44 217 VAL A C 1
ATOM 1593 O O . VAL A 1 217 ? -4.934 -3.949 1.501 1.00 97.44 217 VAL A O 1
ATOM 1596 N N . ARG A 1 218 ? -3.715 -5.840 1.589 1.00 97.44 218 ARG A N 1
ATOM 1597 C CA . ARG A 1 218 ? -2.975 -5.635 0.344 1.00 97.44 218 ARG A CA 1
ATOM 1598 C C . ARG A 1 218 ? -3.333 -6.697 -0.681 1.00 97.44 218 ARG A C 1
ATOM 1600 O O . ARG A 1 218 ? -3.649 -7.830 -0.327 1.00 97.44 218 ARG A O 1
ATOM 1607 N N . PHE A 1 219 ? -3.265 -6.314 -1.949 1.00 98.38 219 PHE A N 1
ATOM 1608 C CA . PHE A 1 219 ? -3.543 -7.174 -3.094 1.00 98.38 219 PHE A CA 1
ATOM 1609 C C . PHE A 1 219 ? -2.221 -7.498 -3.778 1.00 98.38 219 PHE A C 1
ATOM 1611 O O . PHE A 1 219 ? -1.482 -6.582 -4.127 1.00 98.38 219 PHE A O 1
ATOM 1618 N N . ALA A 1 220 ? -1.920 -8.778 -3.968 1.00 97.44 220 ALA A N 1
ATOM 1619 C CA . ALA A 1 220 ? -0.632 -9.206 -4.513 1.00 97.44 220 ALA A CA 1
ATOM 1620 C C . ALA A 1 220 ? -0.796 -10.157 -5.714 1.00 97.44 220 ALA A C 1
ATOM 1622 O O . ALA A 1 220 ? -0.317 -11.290 -5.651 1.00 97.44 220 ALA A O 1
ATOM 1623 N N . PRO A 1 221 ? -1.512 -9.751 -6.785 1.00 97.75 221 PRO A N 1
ATOM 1624 C CA . PRO A 1 221 ? -1.572 -10.553 -8.002 1.00 97.75 221 PRO A CA 1
ATOM 1625 C C . PRO A 1 221 ? -0.192 -10.652 -8.659 1.00 97.75 221 PRO A C 1
ATOM 1627 O O . PRO A 1 221 ? 0.622 -9.735 -8.558 1.00 97.75 221 PRO A O 1
ATOM 1630 N N . GLU A 1 222 ? 0.045 -11.731 -9.397 1.00 96.12 222 GLU A N 1
ATOM 1631 C CA . GLU A 1 222 ? 1.204 -11.813 -10.284 1.00 96.12 222 GLU A CA 1
ATOM 1632 C C . GLU A 1 222 ? 0.945 -10.978 -11.542 1.00 96.12 222 GLU A C 1
ATOM 1634 O O . GLU A 1 222 ? 0.008 -11.244 -12.297 1.00 96.12 222 GLU A O 1
ATOM 1639 N N . LEU A 1 223 ? 1.767 -9.950 -11.751 1.00 97.00 223 LEU A N 1
ATOM 1640 C CA . LEU A 1 223 ? 1.657 -9.012 -12.867 1.00 97.00 223 LEU A CA 1
ATOM 1641 C C . LEU A 1 223 ? 2.957 -8.975 -13.670 1.00 97.00 223 LEU A C 1
ATOM 1643 O O . LEU A 1 223 ? 4.035 -9.303 -13.177 1.00 97.00 223 LEU A O 1
ATOM 1647 N N . THR A 1 224 ? 2.869 -8.498 -14.910 1.00 95.44 224 THR A N 1
ATOM 1648 C CA . THR A 1 224 ? 4.060 -8.149 -15.699 1.00 95.44 224 THR A CA 1
ATOM 1649 C C . THR A 1 224 ? 4.844 -7.004 -15.040 1.00 95.44 224 THR A C 1
ATOM 1651 O O . THR A 1 224 ? 4.274 -6.233 -14.269 1.00 95.44 224 THR A O 1
ATOM 1654 N N . SER A 1 225 ? 6.081 -6.754 -15.474 1.00 92.69 225 SER A N 1
ATOM 1655 C CA . SER A 1 225 ? 6.874 -5.586 -15.050 1.00 92.69 225 SER A CA 1
ATOM 1656 C C . SER A 1 225 ? 6.211 -4.224 -15.323 1.00 92.69 225 SER A C 1
ATOM 1658 O O . SER A 1 225 ? 6.528 -3.256 -14.642 1.00 92.69 225 SER A O 1
ATOM 1660 N N . ALA A 1 226 ? 5.263 -4.140 -16.262 1.00 91.12 226 ALA A N 1
ATOM 1661 C CA . ALA A 1 226 ? 4.460 -2.940 -16.517 1.00 91.12 226 ALA A CA 1
ATOM 1662 C C . ALA A 1 226 ? 3.220 -2.801 -15.603 1.00 91.12 226 ALA A C 1
ATOM 1664 O O . ALA A 1 226 ? 2.431 -1.877 -15.771 1.00 91.12 226 ALA A O 1
ATOM 1665 N N . GLY A 1 227 ? 2.998 -3.727 -14.661 1.00 94.31 227 GLY A N 1
ATOM 1666 C CA . GLY A 1 227 ? 1.785 -3.750 -13.836 1.00 94.31 227 GLY A CA 1
ATOM 1667 C C . GLY A 1 227 ? 0.523 -4.129 -14.619 1.00 94.31 227 GLY A C 1
ATOM 1668 O O . GLY A 1 227 ? -0.543 -3.572 -14.368 1.00 94.31 227 GLY A O 1
ATOM 1669 N N . THR A 1 228 ? 0.641 -5.047 -15.583 1.00 97.25 228 THR A N 1
ATOM 1670 C CA . THR A 1 228 ? -0.471 -5.509 -16.426 1.00 97.25 228 THR A CA 1
ATOM 1671 C C . THR A 1 228 ? -0.804 -6.982 -16.189 1.00 97.25 228 THR A C 1
ATOM 1673 O O . THR A 1 228 ? 0.059 -7.767 -15.782 1.00 97.25 228 THR A O 1
ATOM 1676 N N . ALA A 1 229 ? -2.049 -7.352 -16.488 1.00 98.06 229 ALA A N 1
ATOM 1677 C CA . ALA A 1 229 ? -2.507 -8.729 -16.651 1.00 98.06 229 ALA A CA 1
ATOM 1678 C C . ALA A 1 229 ? -3.329 -8.862 -17.946 1.00 98.06 229 ALA A C 1
ATOM 1680 O O . ALA A 1 229 ? -3.748 -7.861 -18.524 1.00 98.06 229 ALA A O 1
ATOM 1681 N N . LYS A 1 230 ? -3.597 -10.090 -18.402 1.00 98.12 230 LYS A N 1
ATOM 1682 C CA . LYS A 1 230 ? -4.418 -10.299 -19.604 1.00 98.12 230 LYS A CA 1
ATOM 1683 C C . LYS A 1 230 ? -5.907 -10.047 -19.333 1.00 98.12 230 LYS A C 1
ATOM 1685 O O . LYS A 1 230 ? -6.447 -10.474 -18.309 1.00 98.12 230 LYS A O 1
ATOM 1690 N N . ALA A 1 231 ? -6.569 -9.371 -20.265 1.00 97.75 231 ALA A N 1
ATOM 1691 C CA . ALA A 1 231 ? -8.021 -9.272 -20.351 1.00 97.75 231 ALA A CA 1
ATOM 1692 C C . ALA A 1 231 ? -8.619 -10.615 -20.808 1.00 97.75 231 ALA A C 1
ATOM 1694 O O . ALA A 1 231 ? -7.942 -11.433 -21.431 1.00 97.75 231 ALA A O 1
ATOM 1695 N N . GLY A 1 232 ? -9.891 -10.869 -20.493 1.00 97.88 232 GLY A N 1
ATOM 1696 C CA . GLY A 1 232 ? -10.579 -12.104 -20.900 1.00 97.88 232 GLY A CA 1
ATOM 1697 C C . GLY A 1 232 ? -10.100 -13.387 -20.204 1.00 97.88 232 GLY A C 1
ATOM 1698 O O . GLY A 1 232 ? -10.617 -14.466 -20.497 1.00 97.88 232 GLY A O 1
ATOM 1699 N N . THR A 1 233 ? -9.135 -13.307 -19.283 1.00 97.06 233 THR A N 1
ATOM 1700 C CA . THR A 1 233 ? -8.622 -14.458 -18.531 1.00 97.06 233 THR A CA 1
ATOM 1701 C C . THR A 1 233 ? -9.023 -14.399 -17.060 1.00 97.06 233 THR A C 1
ATOM 1703 O O . THR A 1 233 ? -9.529 -13.395 -16.551 1.00 97.06 233 THR A O 1
ATOM 1706 N N . ARG A 1 234 ? -8.811 -15.517 -16.358 1.00 97.81 234 ARG A N 1
ATOM 1707 C CA . ARG A 1 234 ? -8.909 -15.549 -14.901 1.00 97.81 234 ARG A CA 1
ATOM 1708 C C . ARG A 1 234 ? -7.569 -15.204 -14.267 1.00 97.81 234 ARG A C 1
ATOM 1710 O O . ARG A 1 234 ? -6.533 -15.662 -14.744 1.00 97.81 234 ARG A O 1
ATOM 1717 N N . LEU A 1 235 ? -7.613 -14.475 -13.158 1.00 98.38 235 LEU A N 1
ATOM 1718 C CA . LEU A 1 235 ? -6.450 -14.166 -12.332 1.00 98.38 235 LEU A CA 1
ATOM 1719 C C . LEU A 1 235 ? -6.791 -14.375 -10.856 1.00 98.38 235 LEU A C 1
ATOM 1721 O O . LEU A 1 235 ? -7.816 -13.896 -10.367 1.00 98.38 235 LEU A O 1
ATOM 1725 N N . THR A 1 236 ? -5.929 -15.093 -10.141 1.00 98.25 236 THR A N 1
ATOM 1726 C CA . THR A 1 236 ? -6.014 -15.200 -8.681 1.00 98.25 236 THR A CA 1
ATOM 1727 C C . THR A 1 236 ? -5.249 -14.047 -8.052 1.00 98.25 236 THR A C 1
ATOM 1729 O O . THR A 1 236 ? -4.111 -13.769 -8.418 1.00 98.25 236 THR A O 1
ATOM 1732 N N . VAL A 1 237 ? -5.881 -13.391 -7.086 1.00 98.56 237 VAL A N 1
ATOM 1733 C CA . VAL A 1 237 ? -5.344 -12.246 -6.359 1.00 98.56 237 VAL A CA 1
ATOM 1734 C C . VAL A 1 237 ? -5.224 -12.628 -4.884 1.00 98.56 237 VAL A C 1
ATOM 1736 O O . VAL A 1 237 ? -6.231 -12.628 -4.165 1.00 98.56 237 VAL A O 1
ATOM 1739 N N . PRO A 1 238 ? -4.016 -12.977 -4.416 1.00 98.12 238 PRO A N 1
ATOM 1740 C CA . PRO A 1 238 ? -3.725 -13.117 -2.997 1.00 98.12 238 PRO A CA 1
ATOM 1741 C C . PRO A 1 238 ? -4.027 -11.828 -2.224 1.00 98.12 238 PRO A C 1
ATOM 1743 O O . PRO A 1 238 ? -3.736 -10.722 -2.688 1.00 98.12 238 PRO A O 1
ATOM 1746 N N . LEU A 1 239 ? -4.590 -11.989 -1.027 1.00 98.12 239 LEU A N 1
ATOM 1747 C CA . LEU A 1 239 ? -4.863 -10.926 -0.067 1.00 98.12 239 LEU A CA 1
ATOM 1748 C C . LEU A 1 239 ? -3.921 -11.077 1.127 1.00 98.12 239 LEU A C 1
ATOM 1750 O O . LEU A 1 239 ? -3.959 -12.084 1.836 1.00 98.12 239 LEU A O 1
ATOM 1754 N N . ILE A 1 240 ? -3.108 -10.057 1.377 1.00 96.81 240 ILE A N 1
ATOM 1755 C CA . ILE A 1 240 ? -2.182 -10.012 2.510 1.00 96.81 240 ILE A CA 1
ATOM 1756 C C . ILE A 1 240 ? -2.805 -9.130 3.587 1.00 96.81 240 ILE A C 1
ATOM 1758 O O . ILE A 1 240 ? -3.076 -7.953 3.354 1.00 96.81 240 ILE A O 1
ATOM 1762 N N . VAL A 1 241 ? -3.053 -9.705 4.761 1.00 96.38 241 VAL A N 1
ATOM 1763 C CA . VAL A 1 241 ? -3.545 -8.971 5.931 1.00 96.38 241 VAL A CA 1
ATOM 1764 C C . VAL A 1 241 ? -2.356 -8.594 6.804 1.00 96.38 241 VAL A C 1
ATOM 1766 O O . VAL A 1 241 ? -1.531 -9.445 7.123 1.00 96.38 241 VAL A O 1
ATOM 1769 N N . GLU A 1 242 ? -2.291 -7.331 7.213 1.00 95.81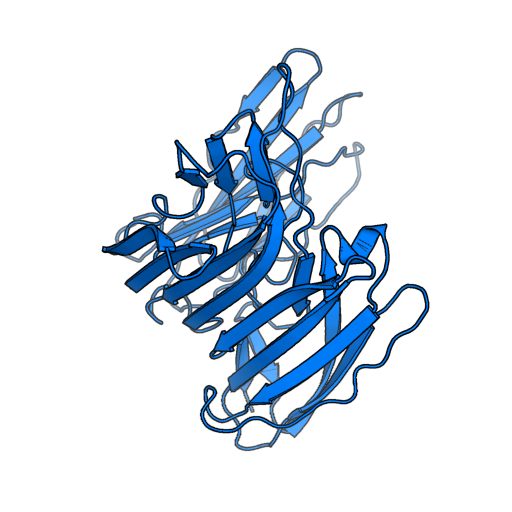 242 GLU A N 1
ATOM 1770 C CA . GLU A 1 242 ? -1.227 -6.790 8.066 1.00 95.81 242 GLU A CA 1
ATOM 1771 C C . GLU A 1 242 ? -1.812 -6.190 9.357 1.00 95.81 242 GLU A C 1
ATOM 1773 O O . GLU A 1 242 ? -2.994 -5.834 9.419 1.00 95.81 242 GLU A O 1
ATOM 1778 N N . GLY A 1 243 ? -0.975 -6.041 10.388 1.00 95.00 243 GLY A N 1
ATOM 1779 C CA . GLY A 1 243 ? -1.330 -5.377 11.645 1.00 95.00 243 GLY A CA 1
ATOM 1780 C C . GLY A 1 243 ? -2.141 -6.240 12.621 1.00 95.00 243 GLY A C 1
ATOM 1781 O O . GLY A 1 243 ? -1.921 -7.446 12.764 1.00 95.00 243 GLY A O 1
ATOM 1782 N N . ALA A 1 244 ? -3.076 -5.616 13.340 1.00 95.56 244 ALA A N 1
ATOM 1783 C CA . ALA A 1 244 ? -3.843 -6.262 14.406 1.00 95.56 244 ALA A CA 1
ATOM 1784 C C . ALA A 1 244 ? -4.645 -7.476 13.912 1.00 95.56 244 ALA A C 1
ATOM 1786 O O . ALA A 1 244 ? -4.682 -8.499 14.592 1.00 95.56 244 ALA A O 1
ATOM 1787 N N . ALA A 1 245 ? -5.226 -7.412 12.714 1.00 95.62 245 ALA A N 1
ATOM 1788 C CA . ALA A 1 245 ? -5.968 -8.526 12.134 1.00 95.62 245 ALA A CA 1
ATOM 1789 C C . ALA A 1 245 ? -5.084 -9.719 11.742 1.00 95.62 245 ALA A C 1
ATOM 1791 O O . ALA A 1 245 ? -5.553 -10.855 11.779 1.00 95.62 245 ALA A O 1
ATOM 1792 N N . ALA A 1 246 ? -3.814 -9.484 11.397 1.00 94.25 246 ALA A N 1
ATOM 1793 C CA . ALA A 1 246 ? -2.868 -10.555 11.088 1.00 94.25 246 ALA A CA 1
ATOM 1794 C C . ALA A 1 246 ? -2.468 -11.340 12.347 1.00 94.25 246 ALA A C 1
ATOM 1796 O O . ALA A 1 246 ? -2.278 -12.548 12.294 1.00 94.25 246 ALA A O 1
ATOM 1797 N N . THR A 1 247 ? -2.370 -10.651 13.487 1.00 93.06 247 THR A N 1
ATOM 1798 C CA . THR A 1 247 ? -1.909 -11.234 14.759 1.00 93.06 247 THR A CA 1
ATOM 1799 C C . THR A 1 247 ? -3.042 -11.763 15.633 1.00 93.06 247 THR A C 1
ATOM 1801 O O . THR A 1 247 ? -2.862 -12.743 16.348 1.00 93.06 247 THR A O 1
ATOM 1804 N N . ARG A 1 248 ? -4.214 -11.120 15.600 1.00 93.44 248 ARG A N 1
ATOM 1805 C CA . ARG A 1 248 ? -5.367 -11.438 16.463 1.00 93.44 248 ARG A CA 1
ATOM 1806 C C . ARG A 1 248 ? -6.539 -12.061 15.710 1.00 93.44 248 ARG A C 1
ATOM 1808 O O . ARG A 1 248 ? -7.513 -12.464 16.337 1.00 93.44 248 ARG A O 1
ATOM 1815 N N . GLY A 1 249 ? -6.461 -12.115 14.383 1.00 94.00 249 GLY A N 1
ATOM 1816 C CA . GLY A 1 249 ? -7.490 -12.677 13.520 1.00 94.00 249 GLY A CA 1
ATOM 1817 C C . GLY A 1 249 ? -8.405 -11.638 12.866 1.00 94.00 249 GLY A C 1
ATOM 1818 O O . GLY A 1 249 ? -8.618 -10.519 13.348 1.00 94.00 249 GLY A O 1
ATOM 1819 N N . VAL A 1 250 ? -8.977 -12.055 11.739 1.00 96.06 250 VAL A N 1
ATOM 1820 C CA . VAL A 1 250 ? -9.935 -11.294 10.931 1.00 96.06 250 VAL A CA 1
ATOM 1821 C C . VAL A 1 250 ? -11.346 -11.736 11.306 1.00 96.06 250 VAL A C 1
ATOM 1823 O O . VAL A 1 250 ? -11.686 -12.903 11.120 1.00 96.06 250 VAL A O 1
ATOM 1826 N N . LYS A 1 251 ? -12.184 -10.802 11.764 1.00 96.75 251 LYS A N 1
ATOM 1827 C CA . LYS A 1 251 ? -13.604 -11.059 12.040 1.00 96.75 251 LYS A CA 1
ATOM 1828 C C . LYS A 1 251 ? -14.438 -11.055 10.761 1.00 96.75 251 LYS A C 1
ATOM 1830 O O . LYS A 1 251 ? -15.305 -11.900 10.583 1.00 96.75 251 LYS A O 1
ATOM 1835 N N . ALA A 1 252 ? -14.191 -10.089 9.878 1.00 97.38 252 ALA A N 1
ATOM 1836 C CA . ALA A 1 252 ? -14.869 -9.981 8.591 1.00 97.38 252 ALA A CA 1
ATOM 1837 C C . ALA A 1 252 ? -13.946 -9.344 7.549 1.00 97.38 252 ALA A C 1
ATOM 1839 O O . ALA A 1 252 ? -13.221 -8.396 7.855 1.00 97.38 252 ALA A O 1
ATOM 1840 N N . LEU A 1 253 ? -14.002 -9.845 6.315 1.00 98.06 253 LEU A N 1
ATOM 1841 C CA . LEU A 1 253 ? -13.300 -9.288 5.164 1.00 98.06 253 LEU A CA 1
ATOM 1842 C C . LEU A 1 253 ? -14.198 -9.389 3.934 1.00 98.06 253 LEU A C 1
ATOM 1844 O O . LEU A 1 253 ? -14.708 -10.459 3.619 1.00 98.06 253 LEU A O 1
ATOM 1848 N N . SER A 1 254 ? -14.364 -8.270 3.239 1.00 98.44 254 SER A N 1
ATOM 1849 C CA . SER A 1 254 ? -15.067 -8.197 1.959 1.00 98.44 254 SER A CA 1
ATOM 1850 C C . SER A 1 254 ? -14.205 -7.465 0.944 1.00 98.44 254 SER A C 1
ATOM 1852 O O . SER A 1 254 ? -13.495 -6.522 1.306 1.00 98.44 254 SER A O 1
ATOM 1854 N N . VAL A 1 255 ? -14.270 -7.916 -0.306 1.00 98.81 255 VAL A N 1
ATOM 1855 C CA . VAL A 1 255 ? -13.564 -7.326 -1.441 1.00 98.81 255 VAL A CA 1
ATOM 1856 C C . VAL A 1 255 ? -14.556 -7.110 -2.575 1.00 98.81 255 VAL A C 1
ATOM 1858 O O . VAL A 1 255 ? -15.357 -7.989 -2.905 1.00 98.81 255 VAL A O 1
ATOM 1861 N N . GLU A 1 256 ? -14.476 -5.939 -3.180 1.00 98.88 256 GLU A N 1
ATOM 1862 C CA . GLU A 1 256 ? -15.192 -5.550 -4.379 1.00 98.88 256 GLU A CA 1
ATOM 1863 C C . GLU A 1 256 ? -14.193 -5.166 -5.468 1.00 98.88 256 GLU A C 1
ATOM 1865 O O . GLU A 1 256 ? -13.112 -4.634 -5.197 1.00 98.88 256 GLU A O 1
ATOM 1870 N N . VAL A 1 257 ? -14.580 -5.441 -6.707 1.00 98.88 257 VAL A N 1
ATOM 1871 C CA . VAL A 1 257 ? -13.804 -5.162 -7.908 1.00 98.88 257 VAL A CA 1
ATOM 1872 C C . VAL A 1 257 ? -14.584 -4.226 -8.823 1.00 98.88 257 VAL A C 1
ATOM 1874 O O . VAL A 1 257 ? -15.811 -4.311 -8.917 1.00 98.88 257 VAL A O 1
ATOM 1877 N N . SER A 1 258 ? -13.863 -3.347 -9.502 1.00 98.88 258 SER A N 1
ATOM 1878 C CA . SER A 1 258 ? -14.367 -2.486 -10.567 1.00 98.88 258 SER A CA 1
ATOM 1879 C C . SER A 1 258 ? -13.489 -2.657 -11.807 1.00 98.88 258 SER A C 1
ATOM 1881 O O . SER A 1 258 ? -12.276 -2.832 -11.688 1.00 98.88 258 SER A O 1
ATOM 1883 N N . TYR A 1 259 ? -14.114 -2.597 -12.982 1.00 98.69 259 TYR A N 1
ATOM 1884 C CA . TYR A 1 259 ? -13.452 -2.633 -14.294 1.00 98.69 259 TYR A CA 1
ATOM 1885 C C . TYR A 1 259 ? -13.655 -1.324 -15.085 1.00 98.69 259 TYR A C 1
ATOM 1887 O O . TYR A 1 259 ? -13.383 -1.264 -16.281 1.00 98.69 259 TYR A O 1
ATOM 1895 N N . ASP A 1 260 ? -14.163 -0.287 -14.412 1.00 97.81 260 ASP A N 1
ATOM 1896 C CA . ASP A 1 260 ? -14.551 1.022 -14.951 1.00 97.81 260 ASP A CA 1
ATOM 1897 C C . ASP A 1 260 ? -14.005 2.169 -14.077 1.00 97.81 260 ASP A C 1
ATOM 1899 O O . ASP A 1 260 ? -14.696 3.145 -13.786 1.00 97.81 260 ASP A O 1
ATOM 1903 N N . ALA A 1 261 ? -12.755 2.019 -13.621 1.00 96.38 261 ALA A N 1
ATOM 1904 C CA . ALA A 1 261 ? -12.032 3.000 -12.803 1.00 96.38 261 ALA A CA 1
ATOM 1905 C C . ALA A 1 261 ? -12.779 3.439 -11.521 1.00 96.38 261 ALA A C 1
ATOM 1907 O O . ALA A 1 261 ? -12.696 4.584 -11.076 1.00 96.38 261 ALA A O 1
ATOM 1908 N N . GLY A 1 262 ? -13.510 2.513 -10.896 1.00 97.88 262 GLY A N 1
ATOM 1909 C CA . GLY A 1 262 ? -14.216 2.722 -9.633 1.00 97.88 262 GLY A CA 1
ATOM 1910 C C . GLY A 1 262 ? -15.620 3.314 -9.756 1.00 97.88 262 GLY A C 1
ATOM 1911 O O . GLY A 1 262 ? -16.210 3.633 -8.718 1.00 97.88 262 GLY A O 1
ATOM 1912 N N . ALA A 1 263 ? -16.168 3.449 -10.969 1.00 98.00 263 ALA A N 1
ATOM 1913 C CA . ALA A 1 263 ? -17.525 3.955 -11.174 1.00 98.00 263 ALA A CA 1
ATOM 1914 C C . ALA A 1 263 ? -18.592 2.964 -10.677 1.00 98.00 263 ALA A C 1
ATOM 1916 O O . ALA A 1 263 ? -19.529 3.363 -9.981 1.00 98.00 263 ALA A O 1
ATOM 1917 N N . THR A 1 264 ? -18.428 1.667 -10.950 1.00 98.25 264 THR A N 1
ATOM 1918 C CA . THR A 1 264 ? -19.305 0.606 -10.440 1.00 98.25 264 THR A CA 1
ATOM 1919 C C . THR A 1 264 ? -18.512 -0.494 -9.744 1.00 98.25 264 THR A C 1
ATOM 1921 O O . THR A 1 264 ? -17.391 -0.820 -10.118 1.00 98.25 264 THR A O 1
ATOM 1924 N N . TRP A 1 265 ? -19.097 -1.084 -8.698 1.00 98.69 265 TRP A N 1
ATOM 1925 C CA . TRP A 1 265 ? -18.427 -2.061 -7.837 1.00 98.69 265 TRP A CA 1
ATOM 1926 C C . TRP A 1 265 ? -19.206 -3.369 -7.787 1.00 98.69 265 TRP A C 1
ATOM 1928 O O . TRP A 1 265 ? -20.423 -3.375 -7.600 1.00 98.69 265 TRP A O 1
ATOM 1938 N N . ARG A 1 266 ? -18.494 -4.489 -7.922 1.00 98.62 266 ARG A N 1
ATOM 1939 C CA . ARG A 1 266 ? -19.051 -5.842 -7.833 1.00 98.62 266 ARG A CA 1
ATOM 1940 C C . ARG A 1 266 ? -18.383 -6.598 -6.699 1.00 98.62 266 ARG A C 1
ATOM 1942 O O . ARG A 1 266 ? -17.158 -6.608 -6.606 1.00 98.62 266 ARG A O 1
ATOM 1949 N N . LYS A 1 267 ? -19.173 -7.259 -5.853 1.00 98.25 267 LYS A N 1
ATOM 1950 C CA . LYS A 1 267 ? -18.640 -8.133 -4.800 1.00 98.25 267 LYS A CA 1
ATOM 1951 C C . LYS A 1 267 ? -17.887 -9.312 -5.409 1.00 98.25 267 LYS A C 1
ATOM 1953 O O . LYS A 1 267 ? -18.272 -9.830 -6.454 1.00 98.25 267 LYS A O 1
ATOM 1958 N N . THR A 1 268 ? -16.828 -9.723 -4.727 1.00 98.25 268 THR A N 1
ATOM 1959 C CA . THR A 1 268 ? -16.034 -10.907 -5.061 1.00 98.25 268 THR A CA 1
ATOM 1960 C C . THR A 1 268 ? -16.131 -11.931 -3.936 1.00 98.25 268 THR A C 1
ATOM 1962 O O . THR A 1 268 ? -16.334 -11.569 -2.773 1.00 98.25 268 THR A O 1
ATOM 1965 N N . ASP A 1 269 ? -15.946 -13.203 -4.277 1.00 96.88 269 ASP A N 1
ATOM 1966 C CA . ASP A 1 269 ? -15.923 -14.281 -3.293 1.00 96.88 269 ASP A CA 1
ATOM 1967 C C . ASP A 1 269 ? -14.526 -14.402 -2.682 1.00 96.88 269 ASP A C 1
ATOM 1969 O O . ASP A 1 269 ? -13.595 -14.935 -3.296 1.00 96.88 269 ASP A O 1
ATOM 1973 N N . VAL A 1 270 ? -14.377 -13.902 -1.454 1.00 97.81 270 VAL A N 1
ATOM 1974 C CA . VAL A 1 270 ? -13.138 -14.037 -0.681 1.00 97.81 270 VAL A CA 1
ATOM 1975 C C . VAL A 1 270 ? -13.028 -15.463 -0.156 1.00 97.81 270 VAL A C 1
ATOM 1977 O O . VAL A 1 270 ? -13.719 -15.858 0.783 1.00 97.81 270 VAL A O 1
ATOM 1980 N N . ARG A 1 271 ? -12.104 -16.233 -0.726 1.00 96.19 271 ARG A N 1
ATOM 1981 C CA . ARG A 1 271 ? -11.770 -17.578 -0.256 1.00 96.19 271 ARG A CA 1
ATOM 1982 C C . ARG A 1 271 ? -10.704 -17.467 0.821 1.00 96.19 271 ARG A C 1
ATOM 1984 O O . ARG A 1 271 ? -9.653 -16.875 0.585 1.00 96.19 271 ARG A O 1
ATOM 1991 N N . SER A 1 272 ? -10.990 -18.009 2.001 1.00 91.31 272 SER A N 1
ATOM 1992 C CA . SER A 1 272 ? -10.075 -17.991 3.146 1.00 91.31 272 SER A CA 1
ATOM 1993 C C . SER A 1 272 ? -9.782 -19.419 3.603 1.00 91.31 272 SER A C 1
ATOM 1995 O O . SER A 1 272 ? -10.712 -20.203 3.774 1.00 91.31 272 SER A O 1
ATOM 1997 N N . SER A 1 273 ? -8.507 -19.732 3.815 1.00 85.56 273 SER A N 1
ATOM 1998 C CA . SER A 1 273 ? -8.032 -20.888 4.580 1.00 85.56 273 SER A CA 1
ATOM 1999 C C . SER A 1 273 ? -7.349 -20.406 5.868 1.00 85.56 273 SER A C 1
ATOM 2001 O O . SER A 1 273 ? -7.303 -19.202 6.129 1.00 85.56 273 SER A O 1
ATOM 2003 N N . GLU A 1 274 ? -6.812 -21.325 6.675 1.00 75.25 274 GLU A N 1
ATOM 2004 C CA . GLU A 1 274 ? -6.080 -20.980 7.904 1.00 75.25 274 GLU A CA 1
ATOM 2005 C C . GLU A 1 274 ? -4.916 -20.007 7.654 1.00 75.25 274 GLU A C 1
ATOM 2007 O O . GLU A 1 274 ? -4.671 -19.118 8.466 1.00 75.25 274 GLU A O 1
ATOM 2012 N N . SER A 1 275 ? -4.232 -20.136 6.512 1.00 76.81 275 SER A N 1
ATOM 2013 C CA . SER A 1 275 ? -3.012 -19.382 6.198 1.00 76.81 275 SER A CA 1
ATOM 2014 C C . SER A 1 275 ? -3.114 -18.476 4.970 1.00 76.81 275 SER A C 1
ATOM 2016 O O . SER A 1 275 ? -2.230 -17.647 4.759 1.00 76.81 275 SER A O 1
ATOM 2018 N N . THR A 1 276 ? -4.163 -18.597 4.150 1.00 89.25 276 THR A N 1
ATOM 2019 C CA . THR A 1 276 ? -4.267 -17.849 2.887 1.00 89.25 276 THR A CA 1
ATOM 2020 C C . THR A 1 276 ? -5.629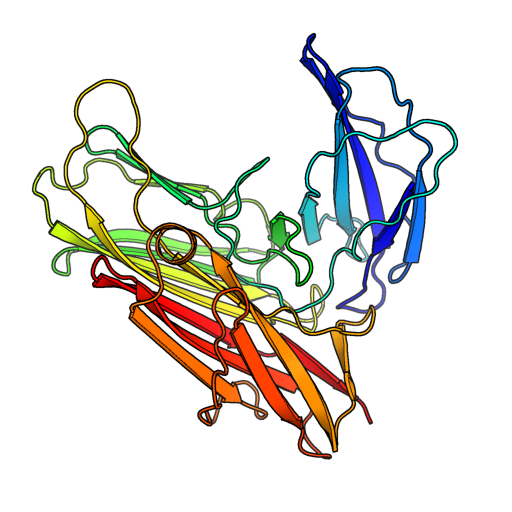 -17.204 2.709 1.00 89.25 276 THR A C 1
ATOM 2022 O O . THR A 1 276 ? -6.656 -17.716 3.151 1.00 89.25 276 THR A O 1
ATOM 2025 N N . ARG A 1 277 ? -5.644 -16.053 2.040 1.00 96.19 277 ARG A N 1
ATOM 2026 C CA . ARG A 1 277 ? -6.861 -15.360 1.619 1.00 96.19 277 ARG A CA 1
ATOM 2027 C C . ARG A 1 277 ? -6.670 -14.922 0.183 1.00 96.19 277 ARG A C 1
ATOM 2029 O O . ARG A 1 277 ? -5.609 -14.410 -0.156 1.00 96.19 277 ARG A O 1
ATOM 2036 N N . GLN A 1 278 ? -7.671 -15.124 -0.660 1.00 98.00 278 GLN A N 1
ATOM 2037 C CA . GLN A 1 278 ? -7.580 -14.766 -2.072 1.00 98.00 278 GLN A CA 1
ATOM 2038 C C . GLN A 1 278 ? -8.953 -14.526 -2.690 1.00 98.00 278 GLN A C 1
ATOM 2040 O O . GLN A 1 278 ? -9.968 -15.025 -2.202 1.00 98.00 278 GLN A O 1
ATOM 2045 N N . VAL A 1 279 ? -8.963 -13.809 -3.806 1.00 98.38 279 VAL A N 1
ATOM 2046 C CA . VAL A 1 279 ? -10.106 -13.726 -4.722 1.00 98.38 279 VAL A CA 1
ATOM 2047 C C . VAL A 1 279 ? -9.672 -14.216 -6.097 1.00 98.38 279 VAL A C 1
ATOM 2049 O O . VAL A 1 279 ? -8.515 -14.056 -6.478 1.00 98.38 279 VAL A O 1
ATOM 2052 N N . THR A 1 280 ? -10.584 -14.817 -6.854 1.00 98.19 280 THR A N 1
ATOM 2053 C CA . THR A 1 280 ? -10.343 -15.142 -8.264 1.00 98.19 280 THR A CA 1
ATOM 2054 C C . THR A 1 280 ? -11.237 -14.259 -9.112 1.00 98.19 280 THR A C 1
ATOM 2056 O O . THR A 1 280 ? -12.457 -14.273 -8.961 1.00 98.19 280 THR A O 1
ATOM 2059 N N . LEU A 1 281 ? -10.622 -13.486 -9.997 1.00 98.31 281 LEU A N 1
ATOM 2060 C CA . LEU A 1 281 ? -11.302 -12.574 -10.901 1.00 98.31 281 LEU A CA 1
ATOM 2061 C C . LEU A 1 281 ? -11.412 -13.212 -12.280 1.00 98.31 281 LEU A C 1
ATOM 2063 O O . LEU A 1 281 ? -10.493 -13.898 -12.718 1.00 98.31 281 LEU A O 1
ATOM 2067 N N . ALA A 1 282 ? -12.531 -12.981 -12.960 1.00 97.94 282 ALA A N 1
ATOM 2068 C CA . ALA A 1 282 ? -12.683 -13.245 -14.385 1.00 97.94 282 ALA A CA 1
ATOM 2069 C C . ALA A 1 282 ? -12.743 -11.892 -15.093 1.00 97.94 282 ALA A C 1
ATOM 2071 O O . ALA A 1 282 ? -13.735 -11.171 -14.958 1.00 97.94 282 ALA A O 1
ATOM 2072 N N . HIS A 1 283 ? -11.664 -11.524 -15.777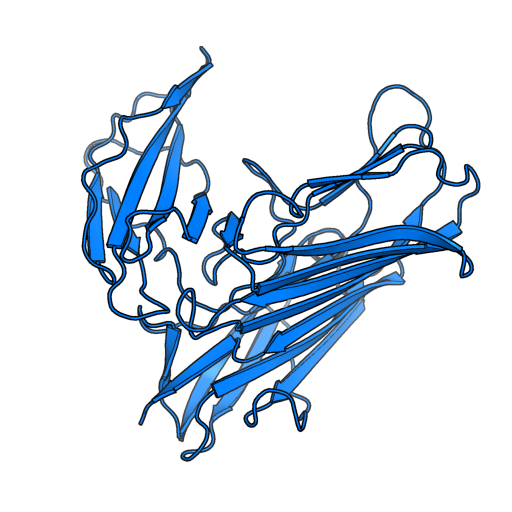 1.00 98.06 283 HIS A N 1
ATOM 2073 C CA . HIS A 1 283 ? -11.563 -10.220 -16.414 1.00 98.06 283 HIS A CA 1
ATOM 2074 C C . HIS A 1 283 ? -12.463 -10.167 -17.651 1.00 98.06 283 HIS A C 1
ATOM 2076 O O . HIS A 1 283 ? -12.379 -11.066 -18.493 1.00 98.06 283 HIS A O 1
ATOM 2082 N N . PRO A 1 284 ? -13.289 -9.120 -17.814 1.00 97.94 284 PRO A N 1
ATOM 2083 C CA . PRO A 1 284 ? -13.928 -8.844 -19.094 1.00 97.94 284 PRO A CA 1
ATOM 2084 C C . PRO A 1 284 ? -12.875 -8.673 -20.200 1.00 97.94 284 PRO A C 1
ATOM 2086 O O . PRO A 1 284 ? -11.753 -8.234 -19.939 1.00 97.94 284 PRO A O 1
ATOM 2089 N N . ALA A 1 285 ? -13.218 -9.034 -21.436 1.00 97.00 285 ALA A N 1
ATOM 2090 C CA . ALA A 1 285 ? -12.298 -8.948 -22.575 1.00 97.00 285 ALA A CA 1
ATOM 2091 C C . ALA A 1 285 ? -12.054 -7.502 -23.058 1.00 97.00 285 ALA A C 1
ATOM 2093 O O . ALA A 1 285 ? -11.077 -7.226 -23.752 1.00 97.00 285 ALA A O 1
ATOM 2094 N N . ASP A 1 286 ? -12.954 -6.585 -22.708 1.00 96.44 286 ASP A N 1
ATOM 2095 C CA . ASP A 1 286 ? -12.952 -5.168 -23.076 1.00 96.44 286 ASP A CA 1
ATOM 2096 C C . ASP A 1 286 ? -12.497 -4.236 -21.940 1.00 96.44 286 ASP A C 1
ATOM 2098 O O . ASP A 1 286 ? -12.256 -3.049 -22.180 1.00 96.44 286 ASP A O 1
ATOM 2102 N N . ALA A 1 287 ? -12.334 -4.765 -20.724 1.00 97.44 287 ALA A N 1
ATOM 2103 C CA . ALA A 1 287 ? -11.844 -4.011 -19.580 1.00 97.44 287 ALA A CA 1
ATOM 2104 C C . ALA A 1 287 ? -10.382 -3.577 -19.776 1.00 97.44 287 ALA A C 1
ATOM 2106 O O . ALA A 1 287 ? -9.566 -4.312 -20.331 1.00 97.44 287 ALA A O 1
ATOM 2107 N N . ARG A 1 288 ? -10.051 -2.375 -19.288 1.00 97.56 288 ARG A N 1
ATOM 2108 C CA . ARG A 1 288 ? -8.714 -1.759 -19.425 1.00 97.56 288 ARG A CA 1
ATOM 2109 C C . ARG A 1 288 ? -7.935 -1.674 -18.120 1.00 97.56 288 ARG A C 1
ATOM 2111 O O . ARG A 1 288 ? -6.712 -1.570 -18.145 1.00 97.56 288 ARG A O 1
ATOM 2118 N N . SER A 1 289 ? -8.624 -1.714 -16.989 1.00 98.31 289 SER A N 1
ATOM 2119 C CA . SER A 1 289 ? -8.010 -1.697 -15.668 1.00 98.31 289 SER A CA 1
ATOM 2120 C C . SER A 1 289 ? -8.862 -2.472 -14.676 1.00 98.31 289 SER A C 1
ATOM 2122 O O . SER A 1 289 ? -10.022 -2.806 -14.936 1.00 98.31 289 SER A O 1
ATOM 2124 N N . VAL A 1 290 ? -8.258 -2.775 -13.534 1.00 98.88 290 VAL A N 1
ATOM 2125 C CA . VAL A 1 290 ? -8.928 -3.344 -12.372 1.00 98.88 290 VAL A CA 1
ATOM 2126 C C . VAL A 1 290 ? -8.726 -2.400 -11.204 1.00 98.88 290 VAL A C 1
ATOM 2128 O O . VAL A 1 290 ? -7.606 -1.989 -10.929 1.00 98.88 290 VAL A O 1
ATOM 2131 N N . SER A 1 291 ? -9.802 -2.068 -10.500 1.00 98.94 291 SER A N 1
ATOM 2132 C CA . SER A 1 291 ? -9.777 -1.305 -9.250 1.00 98.94 291 SER A CA 1
ATOM 2133 C C . SER A 1 291 ? -10.320 -2.158 -8.109 1.00 98.94 291 SER A C 1
ATOM 2135 O O . SER A 1 291 ? -11.201 -2.996 -8.316 1.00 98.94 291 SER A O 1
ATOM 2137 N N . PHE A 1 292 ? -9.820 -1.937 -6.895 1.00 98.94 292 PHE A N 1
ATOM 2138 C CA . PHE A 1 292 ? -10.222 -2.694 -5.710 1.00 98.94 292 PHE A CA 1
ATOM 2139 C C . PHE A 1 292 ? -10.815 -1.808 -4.630 1.00 98.94 292 PHE A C 1
ATOM 2141 O O . PHE A 1 292 ? -10.345 -0.699 -4.391 1.00 98.94 292 PHE A O 1
ATOM 2148 N N . ARG A 1 293 ? -11.803 -2.349 -3.919 1.00 98.88 293 ARG A N 1
ATOM 2149 C CA . ARG A 1 293 ? -12.282 -1.822 -2.647 1.00 98.88 293 ARG A CA 1
ATOM 2150 C C . ARG A 1 293 ? -12.355 -2.968 -1.654 1.00 98.88 293 ARG A C 1
ATOM 2152 O O . ARG A 1 293 ? -12.948 -3.998 -1.949 1.00 98.88 293 ARG A O 1
ATOM 2159 N N . ALA A 1 294 ? -11.760 -2.812 -0.481 1.00 98.81 294 ALA A N 1
ATOM 2160 C CA . ALA A 1 294 ? -11.853 -3.799 0.586 1.00 98.81 294 ALA A CA 1
ATOM 2161 C C . ALA A 1 294 ? -12.306 -3.161 1.888 1.00 98.81 294 ALA A C 1
ATOM 2163 O O . ALA A 1 294 ? -11.951 -2.024 2.197 1.00 98.81 294 ALA A O 1
ATOM 2164 N N . ARG A 1 295 ? -13.051 -3.936 2.675 1.00 98.81 295 ARG A N 1
ATOM 2165 C CA . ARG A 1 295 ? -13.404 -3.606 4.054 1.00 98.81 295 ARG A CA 1
ATOM 2166 C C . ARG A 1 295 ? -13.064 -4.776 4.959 1.00 98.81 295 ARG A C 1
ATOM 2168 O O . ARG A 1 295 ? -13.514 -5.896 4.716 1.00 98.81 295 ARG A O 1
ATOM 2175 N N . LEU A 1 296 ? -12.312 -4.486 6.012 1.00 98.62 296 LEU A N 1
ATOM 2176 C CA . LEU A 1 296 ? -11.881 -5.430 7.030 1.00 98.62 296 LEU A CA 1
ATOM 2177 C C . LEU A 1 296 ? -12.377 -4.985 8.408 1.00 98.62 296 LEU A C 1
ATOM 2179 O O . LEU A 1 296 ? -12.417 -3.796 8.726 1.00 98.62 296 LEU A O 1
ATOM 2183 N N . THR A 1 297 ? -12.745 -5.952 9.240 1.00 98.62 297 THR A N 1
ATOM 2184 C CA . THR A 1 297 ? -12.952 -5.788 10.682 1.00 98.62 297 THR A CA 1
ATOM 2185 C C . THR A 1 297 ? -12.142 -6.854 11.403 1.00 98.62 297 THR A C 1
ATOM 2187 O O . THR A 1 297 ? -12.234 -8.035 11.059 1.00 98.62 297 THR A O 1
ATOM 2190 N N . ASP A 1 298 ? -11.330 -6.447 12.374 1.00 97.94 298 ASP A N 1
ATOM 2191 C CA . ASP A 1 298 ? -10.539 -7.368 13.191 1.00 97.94 298 ASP A CA 1
ATOM 2192 C C . ASP A 1 298 ? -11.337 -7.896 14.398 1.00 97.94 298 ASP A C 1
ATOM 2194 O O . ASP A 1 298 ? -12.458 -7.456 14.674 1.00 97.94 298 ASP A O 1
ATOM 2198 N N . MET A 1 299 ? -10.769 -8.859 15.128 1.00 97.56 299 MET A N 1
ATOM 2199 C CA . MET A 1 299 ? -11.406 -9.423 16.329 1.00 97.56 299 MET A CA 1
ATOM 2200 C C . MET A 1 299 ? -11.579 -8.411 17.475 1.00 97.56 299 MET A C 1
ATOM 2202 O O . MET A 1 299 ? -12.423 -8.614 18.344 1.00 97.56 299 MET A O 1
ATOM 2206 N N . GLY A 1 300 ? -10.826 -7.307 17.470 1.00 97.06 300 GLY A N 1
ATOM 2207 C CA . GLY A 1 300 ? -10.964 -6.203 18.422 1.00 97.06 300 GLY A CA 1
ATOM 2208 C C . GLY A 1 300 ? -12.032 -5.175 18.037 1.00 97.06 300 GLY A C 1
ATOM 2209 O O . GLY A 1 300 ? -12.254 -4.228 18.791 1.00 97.06 300 GLY A O 1
ATOM 2210 N N . GLY A 1 301 ? -12.688 -5.340 16.884 1.00 98.00 301 GLY A N 1
ATOM 2211 C CA . GLY A 1 301 ? -13.682 -4.404 16.363 1.00 98.00 301 GLY A CA 1
ATOM 2212 C C . GLY A 1 301 ? -13.091 -3.175 15.664 1.00 98.00 301 GLY A C 1
ATOM 2213 O O . GLY A 1 301 ? -13.850 -2.277 15.299 1.00 98.00 301 GLY A O 1
ATOM 2214 N N . ASN A 1 302 ? -11.772 -3.116 15.444 1.00 98.44 302 ASN A N 1
ATOM 2215 C CA . ASN A 1 302 ? -11.175 -2.062 14.623 1.00 98.44 302 ASN A CA 1
ATOM 2216 C C . ASN A 1 302 ? -11.511 -2.326 13.156 1.00 98.44 302 ASN A C 1
ATOM 2218 O O . ASN A 1 302 ? -11.597 -3.480 12.720 1.00 98.44 302 ASN A O 1
ATOM 2222 N N . THR A 1 303 ? -11.698 -1.260 12.379 1.00 98.75 303 THR A N 1
ATOM 2223 C CA . THR A 1 303 ? -12.059 -1.389 10.964 1.00 98.75 303 THR A CA 1
ATOM 2224 C C . THR A 1 303 ? -11.027 -0.746 10.065 1.00 98.75 303 THR A C 1
ATOM 2226 O O . THR A 1 303 ? -10.379 0.233 10.437 1.00 98.75 303 THR A O 1
ATOM 2229 N N . HIS A 1 304 ? -10.896 -1.307 8.869 1.00 98.69 304 HIS A N 1
ATOM 2230 C CA . HIS A 1 304 ? -10.112 -0.758 7.781 1.00 98.69 304 HIS A CA 1
ATOM 2231 C C . HIS A 1 304 ? -10.948 -0.779 6.502 1.00 98.69 304 HIS A C 1
ATOM 2233 O O . HIS A 1 304 ? -11.657 -1.746 6.229 1.00 98.69 304 HIS A O 1
ATOM 2239 N N . THR A 1 305 ? -10.895 0.293 5.723 1.00 98.81 305 THR A N 1
ATOM 2240 C CA . THR A 1 305 ? -11.390 0.327 4.344 1.00 98.81 305 THR A CA 1
ATOM 2241 C C . THR A 1 305 ? -10.285 0.865 3.458 1.00 98.81 305 THR A C 1
ATOM 2243 O O . THR A 1 305 ? -9.636 1.835 3.842 1.00 98.81 305 THR A O 1
ATOM 2246 N N . VAL A 1 306 ? -10.090 0.267 2.289 1.00 98.81 306 VAL A N 1
ATOM 2247 C CA . VAL A 1 306 ? -9.161 0.751 1.266 1.00 98.81 306 VAL A CA 1
ATOM 2248 C C . VAL A 1 306 ? -9.838 0.718 -0.096 1.00 98.81 306 VAL A C 1
ATOM 2250 O O . VAL A 1 306 ? -10.556 -0.231 -0.400 1.00 98.81 306 VAL A O 1
ATOM 2253 N N . THR A 1 307 ? -9.604 1.751 -0.897 1.00 98.88 307 THR A N 1
ATOM 2254 C CA . THR A 1 307 ? -9.983 1.841 -2.305 1.00 98.88 307 THR A CA 1
ATOM 2255 C C . THR A 1 307 ? -8.730 2.160 -3.111 1.00 98.88 307 THR A C 1
ATOM 2257 O O . THR A 1 307 ? -8.009 3.099 -2.777 1.00 98.88 307 THR A O 1
ATOM 2260 N N . ILE A 1 308 ? -8.474 1.383 -4.159 1.00 98.81 308 ILE A N 1
ATOM 2261 C CA . ILE A 1 308 ? -7.338 1.546 -5.065 1.00 98.81 308 ILE A CA 1
ATOM 2262 C C . ILE A 1 308 ? -7.893 1.614 -6.482 1.00 98.81 308 ILE A C 1
ATOM 2264 O O . ILE A 1 308 ? -8.451 0.630 -6.975 1.00 98.81 308 ILE A O 1
ATOM 2268 N N . ILE A 1 309 ? -7.757 2.778 -7.107 1.00 98.81 309 ILE A N 1
ATOM 2269 C CA . ILE A 1 309 ? -8.173 3.019 -8.489 1.00 98.81 309 ILE A CA 1
ATOM 2270 C C . ILE A 1 309 ? -7.040 2.621 -9.431 1.00 98.81 309 ILE A C 1
ATOM 2272 O O . ILE A 1 309 ? -5.875 2.905 -9.152 1.00 98.81 309 ILE A O 1
ATOM 2276 N N . ASP A 1 310 ? -7.394 1.923 -10.508 1.00 98.44 310 ASP A N 1
ATOM 2277 C CA . ASP A 1 310 ? -6.477 1.362 -11.504 1.00 98.44 310 ASP A CA 1
ATOM 2278 C C . ASP A 1 310 ? -5.352 0.529 -10.875 1.00 98.44 310 ASP A C 1
ATOM 2280 O O . ASP A 1 310 ? -4.194 0.636 -11.258 1.00 98.44 310 ASP A O 1
ATOM 2284 N N . ALA A 1 311 ? -5.681 -0.300 -9.881 1.00 98.62 311 ALA A N 1
ATOM 2285 C CA . ALA A 1 311 ? -4.752 -1.168 -9.154 1.00 98.62 311 ALA A CA 1
ATOM 2286 C C . ALA A 1 311 ? -3.759 -1.909 -10.069 1.00 98.62 311 ALA A C 1
ATOM 2288 O O . ALA A 1 311 ? -2.584 -2.044 -9.723 1.00 98.62 311 ALA A O 1
ATOM 2289 N N . TYR A 1 312 ? -4.230 -2.362 -11.232 1.00 98.69 312 TYR A N 1
ATOM 2290 C CA . TYR A 1 312 ? -3.403 -2.790 -12.358 1.00 98.69 312 TYR A CA 1
ATOM 2291 C C . TYR A 1 312 ? -4.155 -2.630 -13.685 1.00 98.69 312 TYR A C 1
ATOM 2293 O O . TYR A 1 312 ? -5.383 -2.494 -13.706 1.00 98.69 312 TYR A O 1
ATOM 2301 N N . LEU A 1 313 ? -3.417 -2.652 -14.796 1.00 98.19 313 LEU A N 1
ATOM 2302 C CA . LEU A 1 313 ? -3.974 -2.519 -16.144 1.00 98.19 313 LEU A CA 1
ATOM 2303 C C . LEU A 1 313 ? -4.249 -3.881 -16.792 1.00 98.19 313 LEU A C 1
ATOM 2305 O O . LEU A 1 313 ? -3.646 -4.896 -16.441 1.00 98.19 313 LEU A O 1
ATOM 2309 N N . LEU A 1 314 ? -5.147 -3.893 -17.773 1.00 98.38 314 LEU A N 1
ATOM 2310 C CA . LEU A 1 314 ? -5.488 -5.068 -18.566 1.00 98.38 314 LEU A CA 1
ATOM 2311 C C . LEU A 1 314 ? -5.082 -4.876 -20.027 1.00 98.38 314 LEU A C 1
ATOM 2313 O O . LEU A 1 314 ? -5.391 -3.856 -20.643 1.00 98.38 314 LEU A O 1
ATOM 2317 N N . THR A 1 315 ? -4.395 -5.871 -20.579 1.00 96.69 315 THR A N 1
ATOM 2318 C CA . THR A 1 315 ? -3.943 -5.908 -21.976 1.00 96.69 315 THR A CA 1
ATOM 2319 C C . THR A 1 315 ? -4.564 -7.093 -22.710 1.00 96.69 315 THR A C 1
ATOM 2321 O O . THR A 1 315 ? -4.924 -8.094 -22.092 1.00 96.69 315 THR A O 1
ATOM 2324 N N . ARG A 1 316 ? -4.744 -6.967 -24.027 1.00 89.62 316 ARG A N 1
ATOM 2325 C CA . ARG A 1 316 ? -5.252 -8.062 -24.868 1.00 89.62 316 ARG A CA 1
ATOM 2326 C C . ARG A 1 316 ? -4.185 -9.126 -25.107 1.00 89.62 316 ARG A C 1
ATOM 2328 O O . ARG A 1 316 ? -2.999 -8.746 -25.219 1.00 89.62 316 ARG A O 1
#